Protein AF-A0A3D2XX74-F1 (afdb_monomer_lite)

pLDDT: mean 91.99, std 6.11, range [61.56, 98.0]

Structure (mmCIF, N/CA/C/O backbone):
data_AF-A0A3D2XX74-F1
#
_entry.id   AF-A0A3D2XX74-F1
#
loop_
_atom_site.group_PDB
_atom_site.id
_atom_site.type_symbol
_atom_site.label_atom_id
_atom_site.label_alt_id
_atom_site.label_comp_id
_atom_site.label_asym_id
_atom_site.label_entity_id
_atom_site.label_seq_id
_atom_site.pdbx_PDB_ins_code
_atom_site.Cartn_x
_atom_site.Cartn_y
_atom_site.Cartn_z
_atom_site.occupancy
_atom_site.B_iso_or_equiv
_atom_site.auth_seq_id
_atom_site.auth_comp_id
_atom_site.auth_asym_id
_atom_site.auth_atom_id
_atom_site.pdbx_PDB_model_num
ATOM 1 N N . THR A 1 1 ? -38.342 14.591 50.852 1.00 61.56 1 THR A N 1
ATOM 2 C CA . THR A 1 1 ? -37.642 15.364 51.899 1.00 61.56 1 THR A CA 1
ATOM 3 C C . THR A 1 1 ? -36.578 16.261 51.293 1.00 61.56 1 THR A C 1
ATOM 5 O O . THR A 1 1 ? -36.825 17.452 51.289 1.00 61.56 1 THR A O 1
ATOM 8 N N . LEU A 1 2 ? -35.536 15.748 50.622 1.00 63.16 2 LEU A N 1
ATOM 9 C CA . LEU A 1 2 ? -34.508 16.566 49.930 1.00 63.16 2 LEU A CA 1
ATOM 10 C C . LEU A 1 2 ? -35.068 17.691 49.025 1.00 63.16 2 LEU A C 1
ATOM 12 O O . LEU A 1 2 ? -34.633 18.831 49.110 1.00 63.16 2 LEU A O 1
ATOM 16 N N . VAL A 1 3 ? -36.089 17.403 48.206 1.00 66.81 3 VAL A N 1
ATOM 17 C CA . VAL A 1 3 ? -36.714 18.397 47.303 1.00 66.81 3 VAL A CA 1
ATOM 18 C C . VAL A 1 3 ? -37.393 19.552 48.056 1.00 66.81 3 VAL A C 1
ATOM 20 O O . VAL A 1 3 ? -37.454 20.658 47.532 1.00 66.81 3 VAL A O 1
ATOM 23 N N . MET A 1 4 ? -37.873 19.324 49.285 1.00 67.81 4 MET A N 1
ATOM 24 C CA . MET A 1 4 ? -38.502 20.375 50.097 1.00 67.81 4 MET A CA 1
ATOM 25 C C . MET A 1 4 ? -37.458 21.335 50.677 1.00 67.81 4 MET A C 1
ATOM 27 O O . MET A 1 4 ? -37.713 22.534 50.714 1.00 67.81 4 MET A O 1
ATOM 31 N N . ASN A 1 5 ? -36.266 20.841 51.032 1.00 67.62 5 ASN A N 1
ATOM 32 C CA . ASN A 1 5 ? -35.158 21.670 51.524 1.00 67.62 5 ASN A CA 1
ATOM 33 C C . ASN A 1 5 ? -34.612 22.608 50.424 1.00 67.62 5 ASN A C 1
ATOM 35 O O . ASN A 1 5 ? -34.069 23.667 50.722 1.00 67.62 5 ASN A O 1
ATOM 39 N N . CYS A 1 6 ? -34.825 22.277 49.142 1.00 69.75 6 CYS A N 1
ATOM 40 C CA . CYS A 1 6 ? -34.484 23.142 48.006 1.00 69.75 6 CYS A CA 1
ATOM 41 C C . CYS A 1 6 ? -35.439 24.339 47.811 1.00 69.75 6 CYS A C 1
ATOM 43 O O . CYS A 1 6 ? -35.139 25.221 47.007 1.00 69.75 6 CYS A O 1
ATOM 45 N N . LEU A 1 7 ? -36.592 24.379 48.495 1.00 78.94 7 LEU A N 1
ATOM 46 C CA . LEU A 1 7 ? -37.596 25.443 48.337 1.00 78.94 7 LEU A CA 1
ATOM 47 C C . LEU A 1 7 ? -37.292 26.695 49.181 1.00 78.94 7 LEU A C 1
ATOM 49 O O . LEU A 1 7 ? -37.911 27.737 48.971 1.00 78.94 7 LEU A O 1
ATOM 53 N N . THR A 1 8 ? -36.330 26.616 50.104 1.00 79.12 8 THR A N 1
ATOM 54 C CA . THR A 1 8 ? -35.929 27.698 51.022 1.00 79.12 8 THR A CA 1
ATOM 55 C C . THR A 1 8 ? -34.411 27.915 50.969 1.00 79.12 8 THR A C 1
ATOM 57 O O . THR A 1 8 ? -33.690 27.545 51.893 1.00 79.12 8 THR A O 1
ATOM 60 N N . PRO A 1 9 ? -33.889 28.534 49.894 1.00 72.38 9 PRO A N 1
ATOM 61 C CA . PRO A 1 9 ? -32.455 28.570 49.596 1.00 72.38 9 PRO A CA 1
ATOM 62 C C . PRO A 1 9 ? -31.621 29.470 50.518 1.00 72.38 9 PRO A C 1
ATOM 64 O O . PRO A 1 9 ? -30.412 29.525 50.341 1.00 72.38 9 PRO A O 1
ATOM 67 N N . PHE A 1 10 ? -32.222 30.185 51.472 1.00 81.06 10 PHE A N 1
ATOM 68 C CA . PHE A 1 10 ? -31.515 31.075 52.407 1.00 81.06 10 PHE A CA 1
ATOM 69 C C . PHE A 1 10 ? -31.390 30.496 53.822 1.00 81.06 10 PHE A C 1
ATOM 71 O O . PHE A 1 10 ? -30.798 31.136 54.687 1.00 81.06 10 PHE A O 1
ATOM 78 N N . ASP A 1 11 ? -31.960 29.314 54.063 1.00 84.44 11 ASP A N 1
ATOM 79 C CA . ASP A 1 11 ? -31.898 28.637 55.354 1.00 84.44 11 ASP A CA 1
ATOM 80 C C . ASP A 1 11 ? -30.645 27.754 55.427 1.00 84.44 11 ASP A C 1
ATOM 82 O O . ASP A 1 11 ? -30.547 26.714 54.771 1.00 84.44 11 ASP A O 1
ATOM 86 N N . THR A 1 12 ? -29.663 28.202 56.208 1.00 82.88 12 THR A N 1
ATOM 87 C CA . THR A 1 12 ? -28.351 27.560 56.332 1.00 82.88 12 THR A CA 1
ATOM 88 C C . THR A 1 12 ? -28.427 26.163 56.958 1.00 82.88 12 THR A C 1
ATOM 90 O O . THR A 1 12 ? -27.612 25.307 56.618 1.00 82.88 12 THR A O 1
ATOM 93 N N . GLU A 1 13 ? -29.394 25.895 57.844 1.00 84.19 13 GLU A N 1
ATOM 94 C CA . GLU A 1 13 ? -29.544 24.576 58.477 1.00 84.19 13 GLU A CA 1
ATOM 95 C C . GLU A 1 13 ? -30.117 23.560 57.485 1.00 84.19 13 GLU A C 1
ATOM 97 O O . GLU A 1 13 ? -29.578 22.462 57.337 1.00 84.19 13 GLU A O 1
ATOM 102 N N . LEU A 1 14 ? -31.142 23.954 56.721 1.00 84.25 14 LEU A N 1
ATOM 103 C CA . LEU A 1 14 ? -31.728 23.105 55.677 1.00 84.25 14 LEU A CA 1
ATOM 104 C C . LEU A 1 14 ? -30.755 22.839 54.519 1.00 84.25 14 LEU A C 1
ATOM 106 O O . LEU A 1 14 ? -30.782 21.751 53.934 1.00 84.25 14 LEU A O 1
ATOM 110 N N . GLN A 1 15 ? -29.880 23.799 54.194 1.00 81.69 15 GLN A N 1
ATOM 111 C CA . GLN A 1 15 ? -28.781 23.596 53.242 1.00 81.69 15 GLN A CA 1
ATOM 112 C C . GLN A 1 15 ? -27.786 22.548 53.742 1.00 81.69 15 GLN A C 1
ATOM 114 O O . GLN A 1 15 ? -27.407 21.652 52.986 1.00 81.69 15 GLN A O 1
ATOM 119 N N . GLN A 1 16 ? -27.368 22.653 55.004 1.00 85.81 16 GLN A N 1
ATOM 120 C CA . GLN A 1 16 ? -26.419 21.718 55.597 1.00 85.81 16 GLN A CA 1
ATOM 121 C C . GLN A 1 16 ? -27.007 20.300 55.646 1.00 85.81 16 GLN A C 1
ATOM 123 O O . GLN A 1 16 ? -26.351 19.349 55.222 1.00 85.81 16 GLN A O 1
ATOM 128 N N . GLU A 1 17 ? -28.275 20.168 56.038 1.00 86.31 17 GLU A N 1
ATOM 129 C CA . GLU A 1 17 ? -28.993 18.891 56.037 1.00 86.31 17 GLU A CA 1
ATOM 130 C C . GLU A 1 17 ? -29.102 18.290 54.620 1.00 86.31 17 GLU A C 1
ATOM 132 O O . GLU A 1 17 ? -28.872 17.095 54.421 1.00 86.31 17 GLU A O 1
ATOM 137 N N . LEU A 1 18 ? -29.405 19.113 53.607 1.00 87.12 18 LEU A N 1
ATOM 138 C CA . LEU A 1 18 ? -29.456 18.686 52.204 1.00 87.12 18 LEU A CA 1
ATOM 139 C C . LEU A 1 18 ? -28.093 18.165 51.720 1.00 87.12 18 LEU A C 1
ATOM 141 O O . LEU A 1 18 ? -28.038 17.140 51.033 1.00 87.12 18 LEU A O 1
ATOM 145 N N . ILE A 1 19 ? -27.001 18.859 52.060 1.00 88.56 19 ILE A N 1
ATOM 146 C CA . ILE A 1 19 ? -25.632 18.464 51.704 1.00 88.56 19 ILE A CA 1
ATOM 147 C C . ILE A 1 19 ? -25.279 17.132 52.368 1.00 88.56 19 ILE A C 1
ATOM 149 O O . ILE A 1 19 ? -24.811 16.226 51.680 1.00 88.56 19 ILE A O 1
ATOM 153 N N . GLU A 1 20 ? -25.540 16.984 53.666 1.00 90.75 20 GLU A N 1
ATOM 154 C CA . GLU A 1 20 ? -25.236 15.765 54.423 1.00 90.75 20 GLU A CA 1
ATOM 155 C C . GLU A 1 20 ? -26.015 14.557 53.891 1.00 90.75 20 GLU A C 1
ATOM 157 O O . GLU A 1 20 ? -25.423 13.518 53.588 1.00 90.75 20 GLU A O 1
ATOM 162 N N . GLN A 1 21 ? -27.323 14.709 53.661 1.00 89.25 21 GLN A N 1
ATOM 163 C CA . GLN A 1 21 ? -28.150 13.650 53.077 1.00 89.25 21 GLN A CA 1
ATOM 164 C C . GLN A 1 21 ? -27.712 13.301 51.645 1.00 89.25 21 GLN A C 1
ATOM 166 O O . GLN A 1 21 ? -27.689 12.127 51.271 1.00 89.25 21 GLN A O 1
ATOM 171 N N . SER A 1 22 ? -27.324 14.296 50.838 1.00 90.69 22 SER A N 1
ATOM 172 C CA . SER A 1 22 ? -26.826 14.070 49.474 1.00 90.69 22 SER A CA 1
ATOM 173 C C . SER A 1 22 ? -25.471 13.361 49.465 1.00 90.69 22 SER A C 1
ATOM 175 O O . SER A 1 22 ? -25.254 12.475 48.640 1.00 90.69 22 SER A O 1
ATOM 177 N N . GLN A 1 23 ? -24.567 13.710 50.385 1.00 93.81 23 GLN A N 1
ATOM 178 C CA . GLN A 1 23 ? -23.277 13.038 50.554 1.00 93.81 23 GLN A CA 1
ATOM 179 C C . GLN A 1 23 ? -23.461 11.590 51.004 1.00 93.81 23 GLN A C 1
ATOM 181 O O . GLN A 1 23 ? -22.836 10.695 50.434 1.00 93.81 23 GLN A O 1
ATOM 186 N N . GLN A 1 24 ? -24.350 11.347 51.970 1.00 94.75 24 GLN A N 1
ATOM 187 C CA . GLN A 1 24 ? -24.664 9.999 52.432 1.00 94.75 24 GLN A CA 1
ATOM 188 C C . GLN A 1 24 ? -25.243 9.149 51.294 1.00 94.75 24 GLN A C 1
ATOM 190 O O . GLN A 1 24 ? -24.743 8.058 51.021 1.00 94.75 24 GLN A O 1
ATOM 195 N N . LEU A 1 25 ? -26.231 9.675 50.564 1.00 93.00 25 LEU A N 1
ATOM 196 C CA . LEU A 1 25 ? -26.825 8.973 49.429 1.00 93.00 25 LEU A CA 1
ATOM 197 C C . LEU A 1 25 ? -25.803 8.730 48.307 1.00 93.00 25 LEU A C 1
ATOM 199 O O . LEU A 1 25 ? -25.781 7.650 47.721 1.00 93.00 25 LEU A O 1
ATOM 203 N N . ASN A 1 26 ? -24.931 9.701 48.017 1.00 94.50 26 ASN A N 1
ATOM 204 C CA . ASN A 1 26 ? -23.853 9.537 47.043 1.00 94.50 26 ASN A CA 1
ATOM 205 C C . ASN A 1 26 ? -22.889 8.417 47.454 1.00 94.50 26 ASN A C 1
ATOM 207 O O . ASN A 1 26 ? -22.568 7.568 46.625 1.00 94.50 26 ASN A O 1
ATOM 211 N N . ALA A 1 27 ? -22.473 8.380 48.723 1.00 95.25 27 ALA A N 1
ATOM 212 C CA . ALA A 1 27 ? -21.591 7.343 49.247 1.00 95.25 27 ALA A CA 1
ATOM 213 C C . ALA A 1 27 ? -22.237 5.951 49.159 1.00 95.25 27 ALA A C 1
ATOM 215 O O . ALA A 1 27 ? -21.598 5.003 48.701 1.00 95.25 27 ALA A O 1
ATOM 216 N N . GLU A 1 28 ? -23.517 5.835 49.518 1.00 95.31 28 GLU A N 1
ATOM 217 C CA . GLU A 1 28 ? -24.279 4.589 49.401 1.00 95.31 28 GLU A CA 1
ATOM 218 C C . GLU A 1 28 ? -24.419 4.126 47.944 1.00 95.31 28 GLU A C 1
ATOM 220 O O . GLU A 1 28 ? -24.208 2.950 47.640 1.00 95.31 28 GLU A O 1
ATOM 225 N N . LEU A 1 29 ? -24.756 5.035 47.024 1.00 93.94 29 LEU A N 1
ATOM 226 C CA . LEU A 1 29 ? -24.874 4.723 45.598 1.00 93.94 29 LEU A CA 1
ATOM 227 C C . LEU A 1 29 ? -23.525 4.344 44.989 1.00 93.94 29 LEU A C 1
ATOM 229 O O . LEU A 1 29 ? -23.456 3.383 44.227 1.00 93.94 29 LEU A O 1
ATOM 233 N N . LYS A 1 30 ? -22.448 5.043 45.354 1.00 94.19 30 LYS A N 1
ATOM 234 C CA . LYS A 1 30 ? -21.090 4.726 44.905 1.00 94.19 30 LYS A CA 1
ATOM 235 C C . LYS A 1 30 ? -20.654 3.347 45.392 1.00 94.19 30 LYS A C 1
ATOM 237 O O . LYS A 1 30 ? -20.167 2.562 44.589 1.00 94.19 30 LYS A O 1
ATOM 242 N N . ALA A 1 31 ? -20.923 3.008 46.654 1.00 93.69 31 ALA A N 1
ATOM 243 C CA . ALA A 1 31 ? -20.647 1.677 47.188 1.00 93.69 31 ALA A CA 1
ATOM 244 C C . ALA A 1 31 ? -21.450 0.580 46.465 1.00 93.69 31 ALA A C 1
ATOM 246 O O . ALA A 1 31 ? -20.907 -0.482 46.166 1.00 93.69 31 ALA A O 1
ATOM 247 N N . LYS A 1 32 ? -22.726 0.836 46.138 1.00 92.75 32 LYS A N 1
ATOM 248 C CA . LYS A 1 32 ? -23.556 -0.092 45.349 1.00 92.75 32 LYS A CA 1
ATOM 249 C C . LYS A 1 32 ? -23.037 -0.263 43.922 1.00 92.75 32 LYS A C 1
ATOM 251 O O . LYS A 1 32 ? -23.007 -1.388 43.433 1.00 92.75 32 LYS A O 1
ATOM 256 N N . LEU A 1 33 ? -22.617 0.826 43.275 1.00 90.56 33 LEU A N 1
ATOM 257 C CA . LEU A 1 33 ? -21.987 0.777 41.957 1.00 90.56 33 LEU A CA 1
ATOM 258 C C . LEU A 1 33 ? -20.697 -0.037 42.018 1.00 90.56 33 LEU A C 1
ATOM 260 O O . LEU A 1 33 ? -20.571 -0.993 41.266 1.00 90.56 33 LEU A O 1
ATOM 264 N N . ASP A 1 34 ? -19.798 0.266 42.958 1.00 88.19 34 ASP A N 1
ATOM 265 C CA . ASP A 1 34 ? -18.521 -0.435 43.117 1.00 88.19 34 ASP A CA 1
ATOM 266 C C . ASP A 1 34 ? -18.696 -1.931 43.429 1.00 88.19 34 ASP A C 1
ATOM 268 O O . ASP A 1 34 ? -17.922 -2.755 42.940 1.00 88.19 34 ASP A O 1
ATOM 272 N N . ALA A 1 35 ? -19.729 -2.302 44.193 1.00 88.12 35 ALA A N 1
ATOM 273 C CA . ALA A 1 35 ? -20.077 -3.698 44.459 1.00 88.12 35 ALA A CA 1
ATOM 274 C C . ALA A 1 35 ? -20.669 -4.422 43.235 1.00 88.12 35 ALA A C 1
ATOM 276 O O . ALA A 1 35 ? -20.520 -5.637 43.121 1.00 88.12 35 ALA A O 1
ATOM 277 N N . GLY A 1 36 ? -21.329 -3.694 42.328 1.00 87.75 36 GLY A N 1
ATOM 278 C CA . GLY A 1 36 ? -21.896 -4.220 41.083 1.00 87.75 36 GLY A CA 1
ATOM 279 C C . GLY A 1 36 ? -20.912 -4.284 39.910 1.00 87.75 36 GLY A C 1
ATOM 280 O O . GLY A 1 36 ? -21.295 -4.733 38.831 1.00 87.75 36 GLY A O 1
ATOM 281 N N . ARG A 1 37 ? -19.663 -3.833 40.090 1.00 87.94 37 ARG A N 1
ATOM 282 C CA . ARG A 1 37 ? -18.641 -3.843 39.035 1.00 87.94 37 ARG A CA 1
ATOM 283 C C . ARG A 1 37 ? -18.182 -5.262 38.729 1.00 87.94 37 ARG A C 1
ATOM 285 O O . ARG A 1 37 ? -17.639 -5.956 39.592 1.00 87.94 37 ARG A O 1
ATOM 292 N N . ASP A 1 38 ? -18.309 -5.654 37.467 1.00 87.81 38 ASP A N 1
ATOM 293 C CA . ASP A 1 38 ? -17.652 -6.849 36.952 1.00 87.81 38 ASP A CA 1
ATOM 294 C C . ASP A 1 38 ? -16.171 -6.542 36.697 1.00 87.81 38 ASP A C 1
ATOM 296 O O . ASP A 1 38 ? -15.764 -6.067 35.636 1.00 87.81 38 ASP A O 1
ATOM 300 N N . LYS A 1 39 ? -15.349 -6.811 37.713 1.00 82.69 39 LYS A N 1
ATOM 301 C CA . LYS A 1 39 ? -13.902 -6.570 37.668 1.00 82.69 39 LYS A CA 1
ATOM 302 C C . LYS A 1 39 ? -13.204 -7.367 36.567 1.00 82.69 39 LYS A C 1
ATOM 304 O O . LYS A 1 39 ? -12.180 -6.911 36.066 1.00 82.69 39 LYS A O 1
ATOM 309 N N . LEU A 1 40 ? -13.713 -8.545 36.199 1.00 83.44 40 LEU A N 1
ATOM 310 C CA . LEU A 1 40 ? -13.112 -9.348 35.134 1.00 83.44 40 LEU A CA 1
ATOM 311 C C . LEU A 1 40 ? -13.411 -8.733 33.771 1.00 83.44 40 LEU A C 1
ATOM 313 O O . LEU A 1 40 ? -12.506 -8.639 32.942 1.00 83.44 40 LEU A O 1
ATOM 317 N N . LEU A 1 41 ? -14.641 -8.259 33.562 1.00 84.50 41 LEU A N 1
ATOM 318 C CA . LEU A 1 41 ? -15.001 -7.525 32.355 1.00 84.50 41 LEU A CA 1
ATOM 319 C C . LEU A 1 41 ? -14.199 -6.227 32.239 1.00 84.50 41 LEU A C 1
ATOM 321 O O . LEU A 1 41 ? -13.682 -5.930 31.168 1.00 84.50 41 LEU A O 1
ATOM 325 N N . GLU A 1 42 ? -14.035 -5.490 33.336 1.00 85.38 42 GLU A N 1
ATOM 326 C CA . GLU A 1 42 ? -13.224 -4.274 33.355 1.00 85.38 42 GLU A CA 1
ATOM 327 C C . GLU A 1 42 ? -11.754 -4.552 33.063 1.00 85.38 42 GLU A C 1
ATOM 329 O O . GLU A 1 42 ? -11.161 -3.837 32.269 1.00 85.38 42 GLU A O 1
ATOM 334 N N . LEU A 1 43 ? -11.159 -5.601 33.637 1.00 82.31 43 LEU A N 1
ATOM 335 C CA . LEU A 1 43 ? -9.776 -5.974 33.327 1.00 82.31 43 LEU A CA 1
ATOM 336 C C . LEU A 1 43 ? -9.618 -6.415 31.868 1.00 82.31 43 LEU A C 1
ATOM 338 O O . LEU A 1 43 ? -8.617 -6.085 31.234 1.00 82.31 43 LEU A O 1
ATOM 342 N N . ASN A 1 44 ? -10.605 -7.130 31.322 1.00 79.06 44 ASN A N 1
ATOM 343 C CA . ASN A 1 44 ? -10.599 -7.533 29.920 1.00 79.06 44 ASN A CA 1
ATOM 344 C C . ASN A 1 44 ? -10.764 -6.322 28.980 1.00 79.06 44 ASN A C 1
ATOM 346 O O . ASN A 1 44 ? -10.084 -6.239 27.962 1.00 79.06 44 ASN A O 1
ATOM 350 N N . ALA A 1 45 ? -11.615 -5.360 29.345 1.00 81.94 45 ALA A N 1
ATOM 351 C CA . ALA A 1 45 ? -11.894 -4.160 28.558 1.00 81.94 45 ALA A CA 1
ATOM 352 C C . ALA A 1 45 ? -10.813 -3.076 28.689 1.00 81.94 45 ALA A C 1
ATOM 354 O O . ALA A 1 45 ? -10.557 -2.349 27.733 1.00 81.94 45 ALA A O 1
ATOM 355 N N . ALA A 1 46 ? -10.176 -2.952 29.855 1.00 78.06 46 ALA A N 1
ATOM 356 C CA . ALA A 1 46 ? -9.233 -1.875 30.137 1.00 78.06 46 ALA A CA 1
ATOM 357 C C . ALA A 1 46 ? -7.917 -2.022 29.364 1.00 78.06 46 ALA A C 1
ATOM 359 O O . ALA A 1 46 ? -7.200 -1.039 29.207 1.00 78.06 46 ALA A O 1
ATOM 360 N N . GLY A 1 47 ? -7.572 -3.232 28.905 1.00 70.50 47 GLY A N 1
ATOM 361 C CA . GLY A 1 47 ? -6.398 -3.470 28.056 1.00 70.50 47 GLY A CA 1
ATOM 362 C C . GLY A 1 47 ? -5.043 -3.137 28.702 1.00 70.50 47 GLY A C 1
ATOM 363 O O . GLY A 1 47 ? -4.022 -3.187 28.017 1.00 70.50 47 GLY A O 1
ATOM 364 N N . VAL A 1 48 ? -5.017 -2.813 30.000 1.00 71.44 48 VAL A N 1
ATOM 365 C CA . VAL A 1 48 ? -3.832 -2.354 30.743 1.00 71.44 48 VAL A CA 1
ATOM 366 C C . VAL A 1 48 ? -2.700 -3.376 30.618 1.00 71.44 48 VAL A C 1
ATOM 368 O O . VAL A 1 48 ? -2.901 -4.562 30.884 1.00 71.44 48 VAL A O 1
ATOM 371 N N . GLY A 1 49 ? -1.519 -2.929 30.179 1.00 73.75 49 GLY A N 1
ATOM 372 C CA . GLY A 1 49 ? -0.354 -3.782 29.933 1.00 73.75 49 GLY A CA 1
ATOM 373 C C . GLY A 1 49 ? -0.377 -4.566 28.613 1.00 73.75 49 GLY A C 1
ATOM 374 O O . GLY A 1 49 ? 0.647 -5.129 28.238 1.00 73.75 49 GLY A O 1
ATOM 375 N N . ARG A 1 50 ? -1.509 -4.620 27.891 1.00 78.50 50 ARG A N 1
ATOM 376 C CA . ARG A 1 50 ? -1.621 -5.268 26.564 1.00 78.50 50 ARG A CA 1
ATOM 377 C C . ARG A 1 50 ? -1.548 -4.275 25.409 1.00 78.50 50 ARG A C 1
ATOM 379 O O . ARG A 1 50 ? -1.106 -4.643 24.326 1.00 78.50 50 ARG A O 1
ATOM 386 N N . VAL A 1 51 ? -2.015 -3.045 25.626 1.00 85.88 51 VAL A N 1
ATOM 387 C CA . VAL A 1 51 ? -2.132 -2.027 24.568 1.00 85.88 51 VAL A CA 1
ATOM 388 C C . VAL A 1 51 ? -0.993 -1.015 24.565 1.00 85.88 51 VAL A C 1
ATOM 390 O O . VAL A 1 51 ? -0.854 -0.292 23.589 1.00 85.88 51 VAL A O 1
ATOM 393 N N . ASP A 1 52 ? -0.163 -0.972 25.608 1.00 88.56 52 ASP A N 1
ATOM 394 C CA . ASP A 1 52 ? 0.883 0.050 25.747 1.00 88.56 52 ASP A CA 1
ATOM 395 C C . ASP A 1 52 ? 1.886 -0.010 24.586 1.00 88.56 52 ASP A C 1
ATOM 397 O O . ASP A 1 52 ? 2.149 1.000 23.939 1.00 88.56 52 ASP A O 1
ATOM 401 N N . THR A 1 53 ? 2.341 -1.211 24.215 1.00 91.00 53 THR A N 1
ATOM 402 C CA . THR A 1 53 ? 3.210 -1.406 23.042 1.00 91.00 53 THR A CA 1
ATOM 403 C C . THR A 1 53 ? 2.529 -0.993 21.736 1.00 91.00 53 THR A C 1
ATOM 405 O O . THR A 1 53 ? 3.168 -0.412 20.863 1.00 91.00 53 THR A O 1
ATOM 408 N N . LEU A 1 54 ? 1.227 -1.261 21.590 1.00 90.38 54 LEU A N 1
ATOM 409 C CA . LEU A 1 54 ? 0.468 -0.838 20.411 1.00 90.38 54 LEU A CA 1
ATOM 410 C C . LEU A 1 54 ? 0.357 0.693 20.350 1.00 90.38 54 LEU A C 1
ATOM 412 O O . LEU A 1 54 ? 0.526 1.281 19.285 1.00 90.38 54 LEU A O 1
ATOM 416 N N . LEU A 1 55 ? 0.116 1.349 21.488 1.00 91.25 55 LEU A N 1
ATOM 417 C CA . LEU A 1 55 ? 0.078 2.807 21.586 1.00 91.25 55 LEU A CA 1
ATOM 418 C C . LEU A 1 55 ? 1.429 3.422 21.216 1.00 91.25 55 LEU A C 1
ATOM 420 O O . LEU A 1 55 ? 1.469 4.371 20.437 1.00 91.25 55 LEU A O 1
ATOM 424 N N . GLU A 1 56 ? 2.531 2.862 21.716 1.00 91.75 56 GLU A N 1
ATOM 425 C CA . GLU A 1 56 ? 3.884 3.300 21.360 1.00 91.75 56 GLU A CA 1
ATOM 426 C C . GLU A 1 56 ? 4.145 3.181 19.853 1.00 91.75 56 GLU A C 1
ATOM 428 O O . GLU A 1 56 ? 4.676 4.114 19.248 1.00 91.75 56 GLU A O 1
ATOM 433 N N . GLN A 1 57 ? 3.719 2.082 19.222 1.00 92.31 57 GLN A N 1
ATOM 434 C CA . GLN A 1 57 ? 3.838 1.892 17.773 1.00 92.31 57 GLN A CA 1
ATOM 435 C C . GLN A 1 57 ? 3.024 2.925 16.982 1.00 92.31 57 GLN A C 1
ATOM 437 O O . GLN A 1 57 ? 3.542 3.500 16.024 1.00 92.31 57 GLN A O 1
ATOM 442 N N . ILE A 1 58 ? 1.787 3.211 17.399 1.00 91.31 58 ILE A N 1
ATOM 443 C CA . ILE A 1 58 ? 0.937 4.233 16.764 1.00 91.31 58 ILE A CA 1
ATOM 444 C C . ILE A 1 58 ? 1.578 5.621 16.893 1.00 91.31 58 ILE A C 1
ATOM 446 O O . ILE A 1 58 ? 1.672 6.358 15.912 1.00 91.31 58 ILE A O 1
ATOM 450 N N . VAL A 1 59 ? 2.073 5.976 18.082 1.00 90.81 59 VAL A N 1
ATOM 451 C CA . VAL A 1 59 ? 2.740 7.267 18.320 1.00 90.81 59 VAL A CA 1
ATOM 452 C C . VAL A 1 59 ? 4.028 7.386 17.500 1.00 90.81 59 VAL A C 1
ATOM 454 O O . VAL A 1 59 ? 4.313 8.455 16.953 1.00 90.81 59 VAL A O 1
ATOM 457 N N . ALA A 1 60 ? 4.797 6.302 17.371 1.00 90.94 60 ALA A N 1
ATOM 458 C CA . ALA A 1 60 ? 5.988 6.276 16.531 1.00 90.94 60 ALA A CA 1
ATOM 459 C C . ALA A 1 60 ? 5.636 6.535 15.056 1.00 90.94 60 ALA A C 1
ATOM 461 O O . ALA A 1 60 ? 6.275 7.381 14.426 1.00 90.94 60 ALA A O 1
ATOM 462 N N . GLN A 1 61 ? 4.587 5.892 14.531 1.00 88.56 61 GLN A N 1
ATOM 463 C CA . GLN A 1 61 ? 4.104 6.115 13.163 1.00 88.56 61 GLN A CA 1
ATOM 464 C C . GLN A 1 61 ? 3.616 7.553 12.933 1.00 88.56 61 GLN A C 1
ATOM 466 O O . GLN A 1 61 ? 4.000 8.167 11.940 1.00 88.56 61 GLN A O 1
ATOM 471 N N . ASP A 1 62 ? 2.866 8.136 13.874 1.00 87.62 62 ASP A N 1
ATOM 472 C CA . ASP A 1 62 ? 2.416 9.538 13.806 1.00 87.62 62 ASP A CA 1
ATOM 473 C C . ASP A 1 62 ? 3.586 10.544 13.772 1.00 87.62 62 ASP A C 1
ATOM 475 O O . ASP A 1 62 ? 3.445 11.680 13.313 1.00 87.62 62 ASP A O 1
ATOM 479 N N . SER A 1 63 ? 4.750 10.158 14.302 1.00 85.75 63 SER A N 1
ATOM 480 C CA . SER A 1 63 ? 5.951 10.999 14.335 1.00 85.75 63 SER A CA 1
ATOM 481 C C . SER A 1 63 ? 6.866 10.821 13.117 1.00 85.75 63 SER A C 1
ATOM 483 O O . SER A 1 63 ? 7.835 11.573 12.964 1.00 85.75 63 SER A O 1
ATOM 485 N N . ALA A 1 64 ? 6.569 9.855 12.242 1.00 90.12 64 ALA A N 1
ATOM 486 C CA . ALA A 1 64 ? 7.409 9.512 11.107 1.00 90.12 64 ALA A CA 1
ATOM 487 C C . ALA A 1 64 ? 7.379 10.599 10.019 1.00 90.12 64 ALA A C 1
ATOM 489 O O . ALA A 1 64 ? 6.334 11.103 9.615 1.00 90.12 64 ALA A O 1
ATOM 490 N N . SER A 1 65 ? 8.555 10.928 9.477 1.00 90.88 65 SER A N 1
ATOM 491 C CA . SER A 1 65 ? 8.683 11.917 8.390 1.00 90.88 65 SER A CA 1
ATOM 492 C C . SER A 1 65 ? 8.359 11.362 6.996 1.00 90.88 65 SER A C 1
ATOM 494 O O . SER A 1 65 ? 8.482 12.084 6.007 1.00 90.88 65 SER A O 1
ATOM 496 N N . GLU A 1 66 ? 7.983 10.087 6.899 1.00 94.19 66 GLU A N 1
ATOM 497 C CA . GLU A 1 66 ? 7.789 9.386 5.627 1.00 94.19 66 GLU A CA 1
ATOM 498 C C . GLU A 1 66 ? 6.580 9.910 4.861 1.00 94.19 66 GLU A C 1
ATOM 500 O O . GLU A 1 66 ? 6.727 10.311 3.706 1.00 94.19 66 GLU A O 1
ATOM 505 N N . LEU A 1 67 ? 5.418 9.989 5.516 1.00 94.56 67 LEU A N 1
ATOM 506 C CA . LEU A 1 67 ? 4.190 10.463 4.884 1.00 94.56 67 LEU A CA 1
ATOM 507 C C . LEU A 1 67 ? 4.320 11.906 4.367 1.00 94.56 67 LEU A C 1
ATOM 509 O O . LEU A 1 67 ? 4.043 12.103 3.190 1.00 94.56 67 LEU A O 1
ATOM 513 N N . PRO A 1 68 ? 4.799 12.906 5.139 1.00 94.12 68 PRO A N 1
ATOM 514 C CA . PRO A 1 68 ? 4.969 14.264 4.613 1.00 94.12 68 PRO A CA 1
ATOM 515 C C . PRO A 1 68 ? 5.879 14.338 3.378 1.00 94.12 68 PRO A C 1
ATOM 517 O O . PRO A 1 68 ? 5.581 15.060 2.429 1.00 94.12 68 PRO A O 1
ATOM 520 N N . LYS A 1 69 ? 6.983 13.574 3.362 1.00 94.62 69 LYS A N 1
ATOM 521 C CA . LYS A 1 69 ? 7.914 13.530 2.219 1.00 94.62 69 LYS A CA 1
ATOM 522 C C . LYS A 1 69 ? 7.301 12.834 1.009 1.00 94.62 69 LYS A C 1
ATOM 524 O O . LYS A 1 69 ? 7.541 13.239 -0.127 1.00 94.62 69 LYS A O 1
ATOM 529 N N . PHE A 1 70 ? 6.558 11.756 1.237 1.00 96.00 70 PHE A N 1
ATOM 530 C CA . PHE A 1 70 ? 5.853 11.037 0.187 1.00 96.00 70 PHE A CA 1
ATOM 531 C C . PHE A 1 70 ? 4.728 11.890 -0.402 1.00 96.00 70 PHE A C 1
ATOM 533 O O . PHE A 1 70 ? 4.727 12.120 -1.606 1.00 96.00 70 PHE A O 1
ATOM 540 N N . ALA A 1 71 ? 3.845 12.419 0.445 1.00 95.94 71 ALA A N 1
ATOM 541 C CA . ALA A 1 71 ? 2.719 13.258 0.060 1.00 95.94 71 ALA A CA 1
ATOM 542 C C . ALA A 1 71 ? 3.176 14.507 -0.700 1.00 95.94 71 ALA A C 1
ATOM 544 O O . ALA A 1 71 ? 2.609 14.808 -1.741 1.00 95.94 71 ALA A O 1
ATOM 545 N N . GLY A 1 72 ? 4.257 15.167 -0.268 1.00 94.81 72 GLY A N 1
ATOM 546 C CA . GLY A 1 72 ? 4.816 16.304 -1.003 1.00 94.81 72 GLY A CA 1
ATOM 547 C C . GLY A 1 72 ? 5.225 15.949 -2.439 1.00 94.81 72 GLY A C 1
ATOM 548 O O . GLY A 1 72 ? 4.862 16.660 -3.370 1.00 94.81 72 GLY A O 1
ATOM 549 N N . ARG A 1 73 ? 5.917 14.816 -2.642 1.00 94.44 73 ARG A N 1
ATOM 550 C CA . ARG A 1 73 ? 6.277 14.331 -3.992 1.00 94.44 73 ARG A CA 1
ATOM 551 C C . ARG A 1 73 ? 5.058 13.895 -4.800 1.00 94.44 73 ARG A C 1
ATOM 553 O O . ARG A 1 73 ? 5.018 14.115 -6.004 1.00 94.44 73 ARG A O 1
ATOM 560 N N . LEU A 1 74 ? 4.093 13.256 -4.144 1.00 94.56 74 LEU A N 1
ATOM 561 C CA . LEU A 1 74 ? 2.858 12.798 -4.765 1.00 94.56 74 LEU A CA 1
ATOM 562 C C . LEU A 1 74 ? 2.035 13.982 -5.281 1.00 94.56 74 LEU A C 1
ATOM 564 O O . LEU A 1 74 ? 1.636 13.981 -6.438 1.00 94.56 74 LEU A O 1
ATOM 568 N N . PHE A 1 75 ? 1.828 14.996 -4.439 1.00 95.31 75 PHE A N 1
ATOM 569 C CA . PHE A 1 75 ? 1.103 16.215 -4.781 1.00 95.31 75 PHE A CA 1
ATOM 570 C C . PHE A 1 75 ? 1.798 16.993 -5.894 1.00 95.31 75 PHE A C 1
ATOM 572 O O . PHE A 1 75 ? 1.136 17.345 -6.866 1.00 95.31 75 PHE A O 1
ATOM 579 N N . ASP A 1 76 ? 3.118 17.169 -5.820 1.00 92.81 76 ASP A N 1
ATOM 580 C CA . ASP A 1 76 ? 3.893 17.803 -6.891 1.00 92.81 76 ASP A CA 1
ATOM 581 C C . ASP A 1 76 ? 3.724 17.063 -8.232 1.00 92.81 76 ASP A C 1
ATOM 583 O O . ASP A 1 76 ? 3.419 17.678 -9.254 1.00 92.81 76 ASP A O 1
ATOM 587 N N . ALA A 1 77 ? 3.796 15.726 -8.220 1.00 89.88 77 ALA A N 1
ATOM 588 C CA . ALA A 1 77 ? 3.648 14.901 -9.421 1.00 89.88 77 ALA A CA 1
ATOM 589 C C . ALA A 1 77 ? 2.270 15.021 -10.096 1.00 89.88 77 ALA A C 1
ATOM 591 O O . ALA A 1 77 ? 2.181 14.880 -11.316 1.00 89.88 77 ALA A O 1
ATOM 592 N N . ILE A 1 78 ? 1.209 15.293 -9.330 1.00 91.81 78 ILE A N 1
ATOM 593 C CA . ILE A 1 78 ? -0.150 15.503 -9.858 1.00 91.81 78 ILE A CA 1
ATOM 594 C C . ILE A 1 78 ? -0.522 16.985 -9.988 1.00 91.81 78 ILE A C 1
ATOM 596 O O . ILE A 1 78 ? -1.672 17.290 -10.294 1.00 91.81 78 ILE A O 1
ATOM 600 N N . GLY A 1 79 ? 0.427 17.905 -9.779 1.00 92.94 79 GLY A N 1
ATOM 601 C CA . GLY A 1 79 ? 0.231 19.347 -9.929 1.00 92.94 79 GLY A CA 1
ATOM 602 C C . GLY A 1 79 ? -0.599 19.996 -8.816 1.00 92.94 79 GLY A C 1
ATOM 603 O O . GLY A 1 79 ? -1.363 20.925 -9.080 1.00 92.94 79 GLY A O 1
ATOM 604 N N . ILE A 1 80 ? -0.468 19.530 -7.577 1.00 95.44 80 ILE A N 1
ATOM 605 C CA . ILE A 1 80 ? -1.005 20.180 -6.377 1.00 95.44 80 ILE A CA 1
ATOM 606 C C . ILE A 1 80 ? 0.140 20.879 -5.652 1.00 95.44 80 ILE A C 1
ATOM 608 O O . ILE A 1 80 ? 1.143 20.267 -5.293 1.00 95.44 80 ILE A O 1
ATOM 612 N N . VAL A 1 81 ? -0.038 22.170 -5.394 1.00 95.00 81 VAL A N 1
ATOM 613 C CA . VAL A 1 81 ? 0.934 22.976 -4.660 1.00 95.00 81 VAL A CA 1
ATOM 614 C C . VAL A 1 81 ? 0.678 22.822 -3.1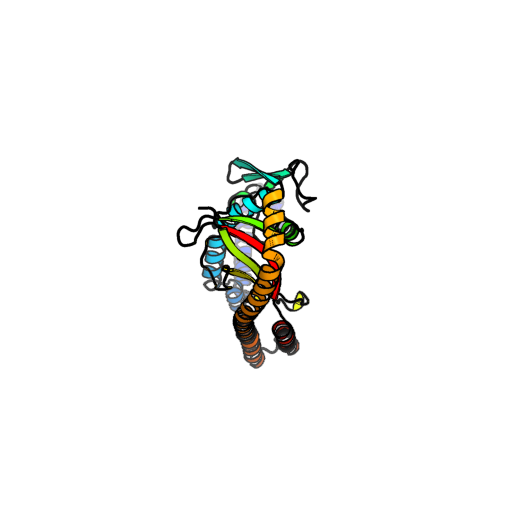66 1.00 95.00 81 VAL A C 1
ATOM 616 O O . VAL A 1 81 ? -0.455 22.963 -2.704 1.00 95.00 81 VAL A O 1
ATOM 619 N N . GLN A 1 82 ? 1.746 22.561 -2.414 1.00 95.31 82 GLN A N 1
ATOM 620 C CA . GLN A 1 82 ? 1.741 22.515 -0.956 1.00 95.31 82 GLN A CA 1
ATOM 621 C C . GLN A 1 82 ? 2.567 23.685 -0.400 1.00 95.31 82 GLN A C 1
ATOM 623 O O . GLN A 1 82 ? 3.792 23.689 -0.490 1.00 95.31 82 GLN A O 1
ATOM 628 N N . GLU A 1 83 ? 1.898 24.671 0.198 1.00 94.88 83 GLU A N 1
ATOM 629 C CA . GLU A 1 83 ? 2.525 25.853 0.807 1.00 94.88 83 GLU A CA 1
ATOM 630 C C . GLU A 1 83 ? 2.567 25.717 2.331 1.00 94.88 83 GLU A C 1
ATOM 632 O O . GLU A 1 83 ? 1.579 25.331 2.952 1.00 94.88 83 GLU A O 1
ATOM 637 N N . GLU A 1 84 ? 3.685 26.060 2.969 1.00 94.81 84 GLU A N 1
ATOM 638 C CA . GLU A 1 84 ? 3.756 26.092 4.432 1.00 94.81 84 GLU A CA 1
ATOM 639 C C . GLU A 1 84 ? 2.991 27.305 4.988 1.00 94.81 84 GLU A C 1
ATOM 641 O O . GLU A 1 84 ? 3.211 28.443 4.577 1.00 94.81 84 GLU A O 1
ATOM 646 N N . LYS A 1 85 ? 2.091 27.063 5.948 1.00 91.06 85 LYS A N 1
ATOM 647 C CA . LYS A 1 85 ? 1.280 28.095 6.623 1.00 91.06 85 LYS A CA 1
ATOM 648 C C . LYS A 1 85 ? 1.790 28.414 8.038 1.00 91.06 85 LYS A C 1
ATOM 650 O O . LYS A 1 85 ? 1.351 29.391 8.644 1.00 91.06 85 LYS A O 1
ATOM 655 N N . GLY A 1 86 ? 2.704 27.593 8.565 1.00 91.19 86 GLY A N 1
ATOM 656 C CA . GLY A 1 86 ? 3.178 27.609 9.954 1.00 91.19 86 GLY A CA 1
ATOM 657 C C . GLY A 1 86 ? 2.365 26.689 10.878 1.00 91.19 86 GLY A C 1
ATOM 658 O O . GLY A 1 86 ? 1.358 26.122 10.469 1.00 91.19 86 GLY A O 1
ATOM 659 N N . GLN A 1 87 ? 2.807 26.525 12.133 1.00 89.12 87 GLN A N 1
ATOM 660 C CA . GLN A 1 87 ? 2.186 25.627 13.134 1.00 89.12 87 GLN A CA 1
ATOM 661 C C . GLN A 1 87 ? 2.005 24.174 12.649 1.00 89.12 87 GLN A C 1
ATOM 663 O O . GLN A 1 87 ? 0.975 23.548 12.902 1.00 89.12 87 GLN A O 1
ATOM 668 N N . ASP A 1 88 ? 2.989 23.641 11.922 1.00 92.50 88 ASP A N 1
ATOM 669 C CA . ASP A 1 88 ? 2.918 22.317 11.288 1.00 92.50 88 ASP A CA 1
ATOM 670 C C . ASP A 1 88 ? 1.707 22.151 10.335 1.00 92.50 88 ASP A C 1
ATOM 672 O O . ASP A 1 88 ? 1.211 21.038 10.128 1.00 92.50 88 ASP A O 1
ATOM 676 N N . CYS A 1 89 ? 1.208 23.255 9.766 1.00 96.19 89 CYS A N 1
ATOM 677 C CA . CYS A 1 89 ? 0.125 23.272 8.786 1.00 96.19 89 CYS A CA 1
ATOM 678 C C . CYS A 1 89 ? 0.624 23.652 7.390 1.00 96.19 89 CYS A C 1
ATOM 680 O O . CYS A 1 89 ? 1.509 24.495 7.219 1.00 96.19 89 CYS A O 1
ATOM 682 N N . PHE A 1 90 ? -0.044 23.089 6.390 1.00 96.75 90 PHE A N 1
ATOM 683 C CA . PHE A 1 90 ? 0.177 23.359 4.978 1.00 96.75 90 PHE A CA 1
ATOM 684 C C . PHE A 1 90 ? -1.133 23.745 4.299 1.00 96.75 90 PHE A C 1
ATOM 686 O O . PHE A 1 90 ? -2.207 23.352 4.749 1.00 96.75 90 PHE A O 1
ATOM 693 N N . ILE A 1 91 ? -1.050 24.506 3.216 1.00 96.88 91 ILE A N 1
ATOM 694 C CA . ILE A 1 91 ? -2.169 24.792 2.326 1.00 96.88 91 ILE A CA 1
ATOM 695 C C . ILE A 1 91 ? -1.966 23.967 1.061 1.00 96.88 91 ILE A C 1
ATOM 697 O O . ILE A 1 91 ? -0.943 24.115 0.397 1.00 96.88 91 ILE A O 1
ATOM 701 N N . LEU A 1 92 ? -2.933 23.110 0.740 1.00 97.19 92 LEU A N 1
ATOM 702 C CA . LEU A 1 92 ? -2.987 22.406 -0.539 1.00 97.19 92 LEU A CA 1
ATOM 703 C C . LEU A 1 92 ? -3.855 23.200 -1.505 1.00 97.19 92 LEU A C 1
ATOM 705 O O . LEU A 1 92 ? -4.985 23.537 -1.151 1.00 97.19 92 LEU A O 1
ATOM 709 N N . ARG A 1 93 ? -3.348 23.479 -2.708 1.00 95.62 93 ARG A N 1
ATOM 710 C CA . ARG A 1 93 ? -4.089 24.158 -3.780 1.00 95.62 93 ARG A CA 1
ATOM 711 C C . ARG A 1 93 ? -3.891 23.465 -5.125 1.00 95.62 93 ARG A C 1
ATOM 713 O O . ARG A 1 93 ? -2.771 23.042 -5.421 1.00 95.62 93 ARG A O 1
ATOM 720 N N . PRO A 1 94 ? -4.937 23.383 -5.962 1.00 94.88 94 PRO A N 1
ATOM 721 C CA . PRO A 1 94 ? -4.764 22.970 -7.347 1.00 94.88 94 PRO A CA 1
ATOM 722 C C . PRO A 1 94 ? -3.886 23.985 -8.095 1.00 94.88 94 PRO A C 1
ATOM 724 O O . PRO A 1 94 ? -3.951 25.187 -7.833 1.00 94.88 94 PRO A O 1
ATOM 727 N N . SER A 1 95 ? -3.071 23.508 -9.035 1.00 93.56 95 SER A N 1
ATOM 728 C CA . SER A 1 95 ? -2.314 24.365 -9.956 1.00 93.56 95 SER A CA 1
ATOM 729 C C . SER A 1 95 ? -2.805 24.221 -11.395 1.00 93.56 95 SER A C 1
ATOM 731 O O . SER A 1 95 ? -3.591 23.331 -11.717 1.00 93.56 95 SER A O 1
ATOM 733 N N . GLU A 1 96 ? -2.298 25.068 -12.292 1.00 90.31 96 GLU A N 1
ATOM 734 C CA . GLU A 1 96 ? -2.583 24.978 -13.730 1.00 90.31 96 GLU A CA 1
ATOM 735 C C . GLU A 1 96 ? -2.094 23.663 -14.361 1.00 90.31 96 GLU A C 1
ATOM 737 O O . GLU A 1 96 ? -2.618 23.245 -15.390 1.00 90.31 96 GLU A O 1
ATOM 742 N N . SER A 1 97 ? -1.106 22.998 -13.751 1.00 88.75 97 SER A N 1
ATOM 743 C CA . SER A 1 97 ? -0.564 21.718 -14.218 1.00 88.75 97 SER A CA 1
ATOM 744 C C . SER A 1 97 ? -1.232 20.500 -13.575 1.00 88.75 97 SER A C 1
ATOM 746 O O . SER A 1 97 ? -0.707 19.395 -13.702 1.00 88.75 97 SER A O 1
ATOM 748 N N . MET A 1 98 ? -2.348 20.680 -12.858 1.00 90.56 98 MET A N 1
ATOM 749 C CA . MET A 1 98 ? -3.014 19.585 -12.157 1.00 90.56 98 MET A CA 1
ATOM 750 C C . MET A 1 98 ? -3.566 18.536 -13.131 1.00 90.56 98 MET A C 1
ATOM 752 O O . MET A 1 98 ? -4.307 18.854 -14.065 1.00 90.56 98 MET A O 1
ATOM 756 N N . ILE A 1 99 ? -3.223 17.267 -12.904 1.00 83.88 99 ILE A N 1
ATOM 757 C CA . ILE A 1 99 ? -3.597 16.157 -13.787 1.00 83.88 99 ILE A CA 1
ATOM 758 C C . ILE A 1 99 ? -4.942 15.583 -13.321 1.00 83.88 99 ILE A C 1
ATOM 760 O O . ILE A 1 99 ? -5.015 14.574 -12.632 1.00 83.88 99 ILE A O 1
ATOM 764 N N . GLY A 1 100 ? -6.034 16.258 -13.680 1.00 85.12 100 GLY A N 1
ATOM 765 C CA . GLY A 1 100 ? -7.396 15.825 -13.348 1.00 85.12 100 GLY A CA 1
ATOM 766 C C . GLY A 1 100 ? -7.904 16.317 -11.990 1.00 85.12 100 GLY A C 1
ATOM 767 O O . GLY A 1 100 ? -7.272 17.117 -11.312 1.00 85.12 100 GLY A O 1
ATOM 768 N N . HIS A 1 101 ? -9.107 15.882 -11.613 1.00 88.75 101 HIS A N 1
ATOM 769 C CA . HIS A 1 101 ? -9.768 16.319 -10.382 1.00 88.75 101 HIS A CA 1
ATOM 770 C C . HIS A 1 101 ? -9.484 15.341 -9.239 1.00 88.75 101 HIS A C 1
ATOM 772 O O . HIS A 1 101 ? -9.842 14.168 -9.339 1.00 88.75 101 HIS A O 1
ATOM 778 N N . LEU A 1 102 ? -8.912 15.828 -8.132 1.00 92.56 102 LEU A N 1
ATOM 779 C CA . LEU A 1 102 ? -8.667 15.026 -6.932 1.00 92.56 102 LEU A CA 1
ATOM 780 C C . LEU A 1 102 ? -9.880 15.094 -5.984 1.00 92.56 102 LEU A C 1
ATOM 782 O O . LEU A 1 102 ? -10.144 16.158 -5.418 1.00 92.56 102 LEU A O 1
ATOM 786 N N . PRO A 1 103 ? -10.627 13.995 -5.766 1.00 93.25 103 PRO A N 1
ATOM 787 C CA . PRO A 1 103 ? -11.784 14.019 -4.882 1.00 93.25 103 PRO A CA 1
ATOM 788 C C . PRO A 1 103 ? -11.394 14.364 -3.445 1.00 93.25 103 PRO A C 1
ATOM 790 O O . PRO A 1 103 ? -10.521 13.733 -2.845 1.00 93.25 103 PRO A O 1
ATOM 793 N N . GLY A 1 104 ? -12.093 15.353 -2.893 1.00 91.62 104 GLY A N 1
ATOM 794 C CA . GLY A 1 104 ? -11.847 15.876 -1.557 1.00 91.62 104 GLY A CA 1
ATOM 795 C C . GLY A 1 104 ? -10.938 17.099 -1.526 1.00 91.62 104 GLY A C 1
ATOM 796 O O . GLY A 1 104 ? -10.911 17.734 -0.486 1.00 91.62 104 GLY A O 1
ATOM 797 N N . LEU A 1 105 ? -10.249 17.471 -2.615 1.00 95.06 105 LEU A N 1
ATOM 798 C CA . LEU A 1 105 ? -9.490 18.725 -2.680 1.00 95.06 105 LEU A CA 1
ATOM 799 C C . LEU A 1 105 ? -10.436 19.920 -2.894 1.00 95.06 105 LEU A C 1
ATOM 801 O O . LEU A 1 105 ? -11.226 19.921 -3.836 1.00 95.06 105 LEU A O 1
ATOM 805 N N . ASP A 1 106 ? -10.336 20.943 -2.044 1.00 93.62 106 ASP A N 1
ATOM 806 C CA . ASP A 1 106 ? -11.087 22.193 -2.205 1.00 93.62 106 ASP A CA 1
ATOM 807 C C . ASP A 1 106 ? -10.453 23.049 -3.325 1.00 93.62 106 ASP A C 1
ATOM 809 O O . ASP A 1 106 ? -9.241 23.292 -3.268 1.00 93.62 106 ASP A O 1
ATOM 813 N N . PRO A 1 107 ? -11.221 23.520 -4.330 1.00 89.25 107 PRO A N 1
ATOM 814 C CA . PRO A 1 107 ? -10.717 24.412 -5.375 1.00 89.25 107 PRO A CA 1
ATOM 815 C C . PRO A 1 107 ? -10.079 25.709 -4.855 1.00 89.25 107 PRO A C 1
ATOM 817 O O . PRO A 1 107 ? -9.115 26.185 -5.450 1.00 89.25 107 PRO A O 1
ATOM 820 N N . GLU A 1 108 ? -10.567 26.258 -3.737 1.00 91.31 108 GLU A N 1
ATOM 821 C CA . GLU A 1 108 ? -10.008 27.467 -3.103 1.00 91.31 108 GLU A CA 1
ATOM 822 C C . GLU A 1 108 ? -8.782 27.153 -2.217 1.00 91.31 108 GLU A C 1
ATOM 824 O O . GLU A 1 108 ? -8.069 28.037 -1.723 1.00 91.31 108 GLU A O 1
ATOM 829 N N . GLY A 1 109 ? -8.502 25.862 -2.050 1.00 92.75 109 GLY A N 1
ATOM 830 C CA . GLY A 1 109 ? -7.450 25.309 -1.225 1.00 92.75 109 GLY A CA 1
ATOM 831 C C . GLY A 1 109 ? -7.910 24.945 0.182 1.00 92.75 109 GLY A C 1
ATOM 832 O O . GLY A 1 109 ? -8.823 25.534 0.753 1.00 92.75 109 GLY A O 1
ATOM 833 N N . MET A 1 110 ? -7.227 23.971 0.777 1.00 95.94 110 MET A N 1
ATOM 834 C CA . MET A 1 110 ? -7.533 23.465 2.116 1.00 95.94 110 MET A CA 1
ATOM 835 C C . MET A 1 110 ? -6.312 23.503 3.025 1.00 95.94 110 MET A C 1
ATOM 837 O O . MET A 1 110 ? -5.178 23.356 2.570 1.00 95.94 110 MET A O 1
ATOM 841 N N . THR A 1 111 ? -6.540 23.685 4.328 1.00 97.06 111 THR A N 1
ATOM 842 C CA . THR A 1 111 ? -5.464 23.599 5.324 1.00 97.06 111 THR A CA 1
ATOM 843 C C . THR A 1 111 ? -5.358 22.171 5.848 1.00 97.06 111 THR A C 1
ATOM 845 O O . THR A 1 111 ? -6.341 21.601 6.317 1.00 97.06 111 THR A O 1
ATOM 848 N N . VAL A 1 112 ? -4.156 21.608 5.799 1.00 97.12 112 VAL A N 1
ATOM 849 C CA . VAL A 1 112 ? -3.859 20.237 6.218 1.00 97.12 112 VAL A CA 1
ATOM 850 C C . VAL A 1 112 ? -2.715 20.207 7.228 1.00 97.12 112 VAL A C 1
ATOM 852 O O . VAL A 1 112 ? -1.883 21.113 7.271 1.00 97.12 112 VAL A O 1
ATOM 855 N N 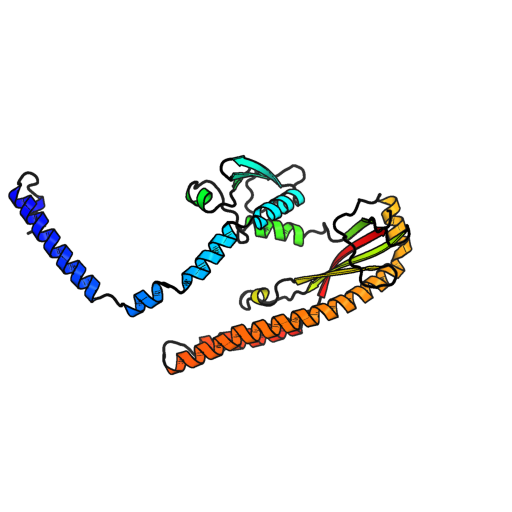. THR A 1 113 ? -2.641 19.152 8.031 1.00 96.44 113 THR A N 1
ATOM 856 C CA . THR A 1 113 ? -1.515 18.869 8.925 1.00 96.44 113 THR A CA 1
ATOM 857 C C . THR A 1 113 ? -1.225 17.376 8.953 1.00 96.44 113 THR A C 1
ATOM 859 O O . THR A 1 113 ? -2.126 16.553 8.825 1.00 96.44 113 THR A O 1
ATOM 862 N N . TYR A 1 114 ? 0.037 17.028 9.180 1.00 95.19 114 TYR A N 1
ATOM 863 C CA . TYR A 1 114 ? 0.470 15.651 9.439 1.00 95.19 114 TYR A CA 1
ATOM 864 C C . TYR A 1 114 ? 0.631 15.380 10.943 1.00 95.19 114 TYR A C 1
ATOM 866 O O . TYR A 1 114 ? 1.112 14.326 11.345 1.00 95.19 114 TYR A O 1
ATOM 874 N N . ARG A 1 115 ? 0.273 16.343 11.805 1.00 93.88 115 ARG A N 1
ATOM 875 C CA . ARG A 1 115 ? 0.439 16.252 13.259 1.00 93.88 115 ARG A CA 1
ATOM 876 C C . ARG A 1 115 ? -0.906 16.083 13.945 1.00 93.88 115 ARG A C 1
ATOM 878 O O . ARG A 1 115 ? -1.710 17.015 13.980 1.00 93.88 115 ARG A O 1
ATOM 885 N N . ARG A 1 116 ? -1.094 14.947 14.624 1.00 93.44 116 ARG A N 1
ATOM 886 C CA . ARG A 1 116 ? -2.310 14.687 15.413 1.00 93.44 116 ARG A CA 1
ATOM 887 C C . ARG A 1 116 ? -2.598 15.802 16.419 1.00 93.44 116 ARG A C 1
ATOM 889 O O . ARG A 1 116 ? -3.727 16.266 16.503 1.00 93.44 116 ARG A O 1
ATOM 896 N N . ARG A 1 117 ? -1.578 16.283 17.143 1.00 92.81 117 ARG A N 1
ATOM 897 C CA . ARG A 1 117 ? -1.740 17.350 18.149 1.00 92.81 117 ARG A CA 1
ATOM 898 C C . ARG A 1 117 ? -2.333 18.629 17.549 1.00 92.81 117 ARG A C 1
ATOM 900 O O . ARG A 1 117 ? -3.245 19.211 18.137 1.00 92.81 117 ARG A O 1
ATOM 907 N N . THR A 1 118 ? -1.844 19.039 16.382 1.00 94.38 118 THR A N 1
ATOM 908 C CA . THR A 1 118 ? -2.353 20.210 15.659 1.00 94.38 118 THR A CA 1
ATOM 909 C C . THR A 1 118 ? -3.802 19.993 15.238 1.00 94.38 118 THR A C 1
ATOM 911 O O . THR A 1 118 ? -4.645 20.825 15.555 1.00 94.38 118 THR A O 1
ATOM 914 N N . ALA A 1 119 ? -4.119 18.839 14.645 1.00 94.38 119 ALA A N 1
ATOM 915 C CA . ALA A 1 119 ? -5.485 18.497 14.245 1.00 94.38 119 ALA A CA 1
ATOM 916 C C . ALA A 1 119 ? -6.474 18.435 15.423 1.00 94.38 119 ALA A C 1
ATOM 918 O O . ALA A 1 119 ? -7.615 18.857 15.298 1.00 94.38 119 ALA A O 1
ATOM 919 N N . THR A 1 120 ? -6.041 17.961 16.596 1.00 94.12 120 THR A N 1
ATOM 920 C CA . THR A 1 120 ? -6.887 17.957 17.805 1.00 94.12 120 THR A CA 1
ATOM 921 C C . THR A 1 120 ? -7.091 19.345 18.415 1.00 94.12 120 THR A C 1
ATOM 923 O O . THR A 1 120 ? -7.981 19.519 19.239 1.00 94.12 120 THR A O 1
ATOM 926 N N . THR A 1 121 ? -6.256 20.322 18.049 1.00 95.31 121 THR A N 1
ATOM 927 C CA . THR A 1 121 ? -6.341 21.703 18.551 1.00 95.31 121 THR A CA 1
ATOM 928 C C . THR A 1 121 ? -7.103 22.611 17.584 1.00 95.31 121 THR A C 1
ATOM 930 O O . THR A 1 121 ? -7.779 23.539 18.020 1.00 95.31 121 THR A O 1
ATOM 933 N N . LEU A 1 122 ? -6.981 22.362 16.277 1.00 93.94 122 LEU A N 1
ATOM 934 C CA . LEU A 1 122 ? -7.558 23.171 15.208 1.00 93.94 122 LEU A CA 1
ATOM 935 C C . LEU A 1 122 ? -8.579 22.347 14.418 1.00 93.94 122 LEU A C 1
ATOM 937 O O . LEU A 1 122 ? -8.208 21.532 13.578 1.00 93.94 122 LEU A O 1
ATOM 941 N N . GLU A 1 123 ? -9.866 22.600 14.645 1.00 90.31 123 GLU A N 1
ATOM 942 C CA . GLU A 1 123 ? -10.960 21.860 13.993 1.00 90.31 123 GLU A CA 1
ATOM 943 C C . GLU A 1 123 ? -11.030 22.076 12.472 1.00 90.31 123 GLU A C 1
ATOM 945 O O . GLU A 1 123 ? -11.543 21.234 11.741 1.00 90.31 123 GLU A O 1
ATOM 950 N N . ASN A 1 124 ? -10.504 23.198 11.975 1.00 90.94 124 ASN A N 1
ATOM 951 C CA . ASN A 1 124 ? -10.529 23.570 10.559 1.00 90.94 124 ASN A CA 1
ATOM 952 C C . ASN A 1 124 ? -9.323 23.047 9.754 1.00 90.94 124 ASN A C 1
ATOM 954 O O . ASN A 1 124 ? -9.064 23.540 8.654 1.00 90.94 124 ASN A O 1
ATOM 958 N N . VAL A 1 125 ? -8.550 22.111 10.311 1.00 95.50 125 VAL A N 1
ATOM 959 C CA . VAL A 1 125 ? -7.361 21.534 9.675 1.00 95.50 125 VAL A CA 1
ATOM 960 C C . VAL A 1 125 ? -7.562 20.039 9.460 1.00 95.50 125 VAL A C 1
ATOM 962 O O . VAL A 1 125 ? -7.843 19.295 10.396 1.00 95.50 125 VAL A O 1
ATOM 965 N N . HIS A 1 126 ? -7.361 19.577 8.227 1.00 95.88 126 HIS A N 1
ATOM 966 C CA . HIS A 1 126 ? -7.469 18.156 7.902 1.00 95.88 126 HIS A CA 1
ATOM 967 C C . HIS A 1 126 ? -6.220 17.393 8.352 1.00 95.88 126 HIS A C 1
ATOM 969 O O . HIS A 1 126 ? -5.097 17.756 7.996 1.00 95.88 126 HIS A O 1
ATOM 975 N N . PHE A 1 127 ? -6.411 16.317 9.115 1.00 95.56 127 PHE A N 1
ATOM 976 C CA . PHE A 1 127 ? -5.324 15.439 9.543 1.00 95.56 127 PHE A CA 1
ATOM 977 C C . PHE A 1 127 ? -5.013 14.400 8.464 1.00 95.56 127 PHE A C 1
ATOM 979 O O . PHE A 1 127 ? -5.802 13.484 8.242 1.00 95.56 127 PHE A O 1
ATOM 986 N N . LEU A 1 128 ? -3.865 14.534 7.803 1.00 95.75 128 LEU A N 1
ATOM 987 C CA . LEU A 1 128 ? -3.415 13.578 6.799 1.00 95.75 128 LEU A CA 1
ATOM 988 C C . LEU A 1 128 ? -2.655 12.426 7.459 1.00 95.75 128 LEU A C 1
ATOM 990 O O . LEU A 1 128 ? -1.602 12.624 8.067 1.00 95.75 128 LEU A O 1
ATOM 994 N N . THR A 1 129 ? -3.184 11.221 7.275 1.00 95.25 129 THR A N 1
ATOM 995 C CA . THR A 1 129 ? -2.550 9.929 7.565 1.00 95.25 129 THR A CA 1
ATOM 996 C C . THR A 1 129 ? -2.453 9.115 6.273 1.00 95.25 129 THR A C 1
ATOM 998 O O . THR A 1 129 ? -3.001 9.521 5.245 1.00 95.25 129 THR A O 1
ATOM 1001 N N . TRP A 1 130 ? -1.787 7.957 6.310 1.00 94.31 130 TRP A N 1
ATOM 1002 C CA . TRP A 1 130 ? -1.793 7.014 5.183 1.00 94.31 130 TRP A CA 1
ATOM 1003 C C . TRP A 1 130 ? -3.213 6.599 4.778 1.00 94.31 130 TRP A C 1
ATOM 1005 O O . TRP A 1 130 ? -3.478 6.480 3.589 1.00 94.31 130 TRP A O 1
ATOM 1015 N N . ASP A 1 131 ? -4.122 6.497 5.753 1.00 94.06 131 ASP A N 1
ATOM 1016 C CA . ASP A 1 131 ? -5.525 6.115 5.549 1.00 94.06 131 ASP A CA 1
ATOM 1017 C C . ASP A 1 131 ? -6.433 7.278 5.112 1.00 94.06 131 ASP A C 1
ATOM 1019 O O . ASP A 1 131 ? -7.642 7.108 4.927 1.00 94.06 131 ASP A O 1
ATOM 1023 N N . HIS A 1 132 ? -5.902 8.499 4.989 1.00 96.12 132 HIS A N 1
ATOM 1024 C CA . HIS A 1 132 ? -6.729 9.641 4.622 1.00 96.12 132 HIS A CA 1
ATOM 1025 C C . HIS A 1 132 ? -7.191 9.508 3.157 1.00 96.12 132 HIS A C 1
ATOM 1027 O O . HIS A 1 132 ? -6.344 9.347 2.273 1.00 96.12 132 HIS A O 1
ATOM 1033 N N . PRO A 1 133 ? -8.495 9.666 2.839 1.00 96.12 133 PRO A N 1
ATOM 1034 C CA . PRO A 1 133 ? -9.012 9.470 1.480 1.00 96.12 133 PRO A CA 1
ATOM 1035 C C . PRO A 1 133 ? -8.291 10.296 0.412 1.00 96.12 133 PRO A C 1
ATOM 1037 O O . PRO A 1 133 ? -8.051 9.814 -0.686 1.00 96.12 133 PRO A O 1
ATOM 1040 N N . LEU A 1 134 ? -7.880 11.525 0.745 1.00 95.69 134 LEU A N 1
ATOM 1041 C CA . LEU A 1 134 ? -7.102 12.381 -0.160 1.00 95.69 134 LEU A CA 1
ATOM 1042 C C . LEU A 1 134 ? -5.770 11.740 -0.592 1.00 95.69 134 LEU A C 1
ATOM 1044 O O . LEU A 1 134 ? -5.385 11.879 -1.748 1.00 95.69 134 LEU A O 1
ATOM 1048 N N . ILE A 1 135 ? -5.080 11.040 0.318 1.00 96.25 135 ILE A N 1
ATOM 1049 C CA . ILE A 1 135 ? -3.819 10.350 0.016 1.00 96.25 135 ILE A CA 1
ATOM 1050 C C . ILE A 1 135 ? -4.100 9.146 -0.880 1.00 96.25 135 ILE A C 1
ATOM 1052 O O . ILE A 1 135 ? -3.469 9.018 -1.926 1.00 96.25 135 ILE A O 1
ATOM 1056 N N . HIS A 1 136 ? -5.100 8.328 -0.538 1.00 94.88 136 HIS A N 1
ATOM 1057 C CA . HIS A 1 136 ? -5.509 7.192 -1.366 1.00 94.88 136 HIS A CA 1
ATOM 1058 C C . HIS A 1 136 ? -5.916 7.608 -2.780 1.00 94.88 136 HIS A C 1
ATOM 1060 O O . HIS A 1 136 ? -5.411 7.039 -3.742 1.00 94.88 136 HIS A O 1
ATOM 1066 N N . HIS A 1 137 ? -6.764 8.628 -2.924 1.00 94.69 137 HIS A N 1
ATOM 1067 C CA . HIS A 1 137 ? -7.181 9.118 -4.236 1.00 94.69 137 HIS A CA 1
ATOM 1068 C C . HIS A 1 137 ? -6.008 9.692 -5.037 1.00 94.69 137 HIS A C 1
ATOM 1070 O O . HIS A 1 137 ? -5.945 9.508 -6.249 1.00 94.69 137 HIS A O 1
ATOM 1076 N N . ALA A 1 138 ? -5.065 10.376 -4.381 1.00 93.88 138 ALA A N 1
ATOM 1077 C CA . ALA A 1 138 ? -3.880 10.898 -5.053 1.00 93.88 138 ALA A CA 1
ATOM 1078 C C . ALA A 1 138 ? -2.967 9.756 -5.529 1.00 93.88 138 ALA A C 1
ATOM 1080 O O . ALA A 1 138 ? -2.471 9.791 -6.654 1.00 93.88 138 ALA A O 1
ATOM 1081 N N . MET A 1 139 ? -2.793 8.708 -4.716 1.00 93.50 139 MET A N 1
ATOM 1082 C CA . MET A 1 139 ? -2.066 7.499 -5.115 1.00 93.50 139 MET A CA 1
ATOM 1083 C C . MET A 1 139 ? -2.767 6.789 -6.277 1.00 93.50 139 MET A C 1
ATOM 1085 O O . MET A 1 139 ? -2.119 6.435 -7.257 1.00 93.50 139 MET A O 1
ATOM 1089 N N . GLU A 1 140 ? -4.085 6.607 -6.198 1.00 91.12 140 GLU A N 1
ATOM 1090 C CA . GLU A 1 140 ? -4.891 5.967 -7.241 1.00 91.12 140 GLU A CA 1
ATOM 1091 C C . GLU A 1 140 ? -4.815 6.725 -8.567 1.00 91.12 140 GLU A C 1
ATOM 1093 O O . GLU A 1 140 ? -4.676 6.101 -9.619 1.00 91.12 140 GLU A O 1
ATOM 1098 N N . MET A 1 141 ? -4.841 8.058 -8.520 1.00 89.75 141 MET A N 1
ATOM 1099 C CA . MET A 1 141 ? -4.675 8.912 -9.693 1.00 89.75 141 MET A CA 1
ATOM 1100 C C . MET A 1 141 ? -3.353 8.612 -10.407 1.00 89.75 141 MET A C 1
ATOM 1102 O O . MET A 1 141 ? -3.361 8.363 -11.609 1.00 89.75 141 MET A O 1
ATOM 1106 N N . VAL A 1 142 ? -2.239 8.535 -9.672 1.00 88.31 142 VAL A N 1
ATOM 1107 C CA . VAL A 1 142 ? -0.928 8.193 -10.252 1.00 88.31 142 VAL A CA 1
ATOM 1108 C C . VAL A 1 142 ? -0.884 6.754 -10.770 1.00 88.31 142 VAL A C 1
ATOM 1110 O O . VAL A 1 142 ? -0.365 6.518 -11.857 1.00 88.31 142 VAL A O 1
ATOM 1113 N N . MET A 1 143 ? -1.428 5.791 -10.022 1.00 86.62 143 MET A N 1
ATOM 1114 C CA . MET A 1 143 ? -1.398 4.369 -10.399 1.00 86.62 143 MET A CA 1
ATOM 1115 C C . MET A 1 143 ? -2.286 4.048 -11.612 1.00 86.62 143 MET A C 1
ATOM 1117 O O . MET A 1 143 ? -1.996 3.131 -12.381 1.00 86.62 143 MET A O 1
ATOM 1121 N N . THR A 1 144 ? -3.381 4.786 -11.794 1.00 83.62 144 THR A N 1
ATOM 1122 C CA . THR A 1 144 ? -4.343 4.539 -12.878 1.00 83.62 144 THR A CA 1
ATOM 1123 C C . THR A 1 144 ? -3.911 5.196 -14.184 1.00 83.62 144 THR A C 1
ATOM 1125 O O . THR A 1 144 ? -4.173 4.656 -15.265 1.00 83.62 144 THR A O 1
ATOM 1128 N N . ASP A 1 145 ? -3.238 6.342 -14.104 1.00 79.62 145 ASP A N 1
ATOM 1129 C CA . ASP A 1 145 ? -2.828 7.085 -15.287 1.00 79.62 145 ASP A CA 1
ATOM 1130 C C . ASP A 1 145 ? -1.758 6.334 -16.111 1.00 79.62 145 ASP A C 1
ATOM 1132 O O . ASP A 1 145 ? -1.173 5.322 -15.716 1.00 79.62 145 ASP A O 1
ATOM 1136 N N . ILE A 1 146 ? -1.531 6.791 -17.337 1.00 77.81 146 ILE A N 1
ATOM 1137 C CA . ILE A 1 146 ? -0.492 6.280 -18.236 1.00 77.81 146 ILE A CA 1
ATOM 1138 C C . ILE A 1 146 ? 0.880 6.905 -17.960 1.00 77.81 146 ILE A C 1
ATOM 1140 O O . ILE A 1 146 ? 1.892 6.415 -18.475 1.00 77.81 146 ILE A O 1
ATOM 1144 N N . TYR A 1 147 ? 0.937 7.982 -17.173 1.00 79.75 147 TYR A N 1
ATOM 1145 C CA . TYR A 1 147 ? 2.192 8.628 -16.807 1.00 79.75 147 TYR A CA 1
ATOM 1146 C C . TYR A 1 147 ? 3.087 7.678 -16.002 1.00 79.75 147 TYR A C 1
ATOM 1148 O O . TYR A 1 147 ? 2.628 6.886 -15.190 1.00 79.75 147 TYR A O 1
ATOM 1156 N N . GLY A 1 148 ? 4.395 7.730 -16.262 1.00 82.88 148 GLY A N 1
ATOM 1157 C CA . GLY A 1 148 ? 5.381 6.900 -15.561 1.00 82.88 148 GLY A CA 1
ATOM 1158 C C . GLY A 1 148 ? 5.548 5.467 -16.086 1.00 82.88 148 GLY A C 1
ATOM 1159 O O . GLY A 1 148 ? 6.569 4.854 -15.790 1.00 82.88 148 GLY A O 1
ATOM 1160 N N . LYS A 1 149 ? 4.647 4.952 -16.939 1.00 91.44 149 LYS A N 1
ATOM 1161 C CA . LYS A 1 149 ? 4.714 3.562 -17.448 1.00 91.44 149 LYS A CA 1
ATOM 1162 C C . LYS A 1 149 ? 5.845 3.295 -18.438 1.00 91.44 149 LYS A C 1
ATOM 1164 O O . LYS A 1 149 ? 6.276 2.158 -18.607 1.00 91.44 149 LYS A O 1
ATOM 1169 N N . SER A 1 150 ? 6.336 4.324 -19.125 1.00 92.31 150 SER A N 1
ATOM 1170 C CA . SER A 1 150 ? 7.461 4.169 -20.048 1.00 92.31 150 SER A CA 1
ATOM 1171 C C . SER A 1 150 ? 8.358 5.394 -20.072 1.00 92.31 150 SER A C 1
ATOM 1173 O O . SER A 1 150 ? 7.859 6.516 -20.170 1.00 92.31 150 SER A O 1
ATOM 1175 N N . SER A 1 151 ? 9.674 5.196 -20.049 1.00 93.00 151 SER A N 1
ATOM 1176 C CA . SER A 1 151 ? 10.634 6.294 -20.191 1.00 93.00 151 SER A CA 1
ATOM 1177 C C . SER A 1 151 ? 11.944 5.857 -20.847 1.00 93.00 151 SER A C 1
ATOM 1179 O O . SER A 1 151 ? 12.293 4.676 -20.884 1.00 93.00 151 SER A O 1
ATOM 1181 N N . VAL A 1 152 ? 12.669 6.834 -21.394 1.00 94.56 152 VAL A N 1
ATOM 1182 C CA . VAL A 1 152 ? 14.018 6.645 -21.934 1.00 94.56 152 VAL A CA 1
ATOM 1183 C C . VAL A 1 152 ? 14.915 7.747 -21.390 1.00 94.56 152 VAL A C 1
ATOM 1185 O O . VAL A 1 152 ? 14.549 8.923 -21.445 1.00 94.56 152 VAL A O 1
ATOM 1188 N N . GLY A 1 153 ? 16.089 7.384 -20.883 1.00 95.00 153 GLY A N 1
ATOM 1189 C CA . GLY A 1 153 ? 16.991 8.332 -20.239 1.00 95.00 153 GLY A CA 1
ATOM 1190 C C . GLY A 1 153 ? 18.462 7.985 -20.396 1.00 95.00 153 GLY A C 1
ATOM 1191 O O . GLY A 1 153 ? 18.836 6.895 -20.827 1.00 95.00 153 GLY A O 1
ATOM 1192 N N . PHE A 1 154 ? 19.306 8.943 -20.033 1.00 94.69 154 PHE A N 1
ATOM 1193 C CA . PHE A 1 154 ? 20.732 8.718 -19.858 1.00 94.69 154 PHE A CA 1
ATOM 1194 C C . PHE A 1 154 ? 21.063 8.415 -18.403 1.00 94.69 154 PHE A C 1
ATOM 1196 O O . PHE A 1 154 ? 20.504 9.029 -17.498 1.00 94.69 154 PHE A O 1
ATOM 1203 N N . VAL A 1 155 ? 22.040 7.542 -18.210 1.00 95.19 155 VAL A N 1
ATOM 1204 C CA . VAL A 1 155 ? 22.669 7.237 -16.920 1.00 95.19 155 VAL A CA 1
ATOM 1205 C C . VAL A 1 155 ? 24.175 7.416 -17.025 1.00 95.19 155 VAL A C 1
ATOM 1207 O O . VAL A 1 155 ? 24.722 7.469 -18.129 1.00 95.19 155 VAL A O 1
ATOM 1210 N N . THR A 1 156 ? 24.831 7.510 -15.876 1.00 93.00 156 THR A N 1
ATOM 1211 C CA . THR A 1 156 ? 26.288 7.530 -15.771 1.00 93.00 156 THR A CA 1
ATOM 1212 C C . THR A 1 156 ? 26.722 6.277 -15.020 1.00 93.00 156 THR A C 1
ATOM 1214 O O . THR A 1 156 ? 26.558 6.194 -13.809 1.00 93.00 156 THR A O 1
ATOM 1217 N N . ASP A 1 157 ? 27.287 5.318 -15.747 1.00 92.44 157 ASP A N 1
ATOM 1218 C CA . ASP A 1 157 ? 27.966 4.144 -15.205 1.00 92.44 157 ASP A CA 1
ATOM 1219 C C . ASP A 1 157 ? 29.419 4.155 -15.693 1.00 92.44 157 ASP A C 1
ATOM 1221 O O . ASP A 1 157 ? 29.707 3.972 -16.879 1.00 92.44 157 ASP A O 1
ATOM 1225 N N . THR A 1 158 ? 30.348 4.401 -14.773 1.00 90.88 158 THR A N 1
ATOM 1226 C CA . THR A 1 158 ? 31.784 4.480 -15.072 1.00 90.88 158 THR A CA 1
ATOM 1227 C C . THR A 1 158 ? 32.413 3.114 -15.350 1.00 90.88 158 THR A C 1
ATOM 1229 O O . THR A 1 158 ? 33.525 3.061 -15.876 1.00 90.88 158 THR A O 1
ATOM 1232 N N . SER A 1 159 ? 31.722 2.015 -15.025 1.00 90.50 159 SER A N 1
ATOM 1233 C CA . SER A 1 159 ? 32.197 0.643 -15.236 1.00 90.50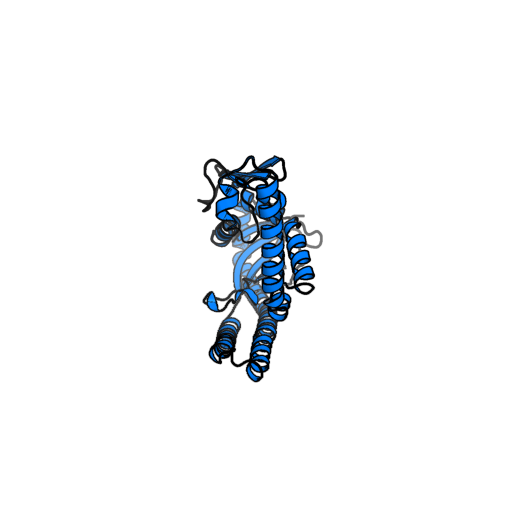 159 SER A CA 1
ATOM 1234 C C . SER A 1 159 ? 31.889 0.097 -16.634 1.00 90.50 159 SER A C 1
ATOM 1236 O O . SER A 1 159 ? 32.488 -0.892 -17.059 1.00 90.50 159 SER A O 1
ATOM 1238 N N . GLN A 1 160 ? 30.986 0.750 -17.368 1.00 92.25 160 GLN A N 1
ATOM 1239 C CA . GLN A 1 160 ? 30.521 0.308 -18.679 1.00 92.25 160 GLN A CA 1
ATOM 1240 C C . GLN A 1 160 ? 30.939 1.286 -19.784 1.00 92.25 160 GLN A C 1
ATOM 1242 O O . GLN A 1 160 ? 31.105 2.484 -19.545 1.00 92.25 160 GLN A O 1
ATOM 1247 N N . PRO A 1 161 ? 31.101 0.817 -21.034 1.00 92.56 161 PRO A N 1
ATOM 1248 C CA . PRO A 1 161 ? 31.417 1.700 -22.145 1.00 92.56 161 PRO A CA 1
ATOM 1249 C C 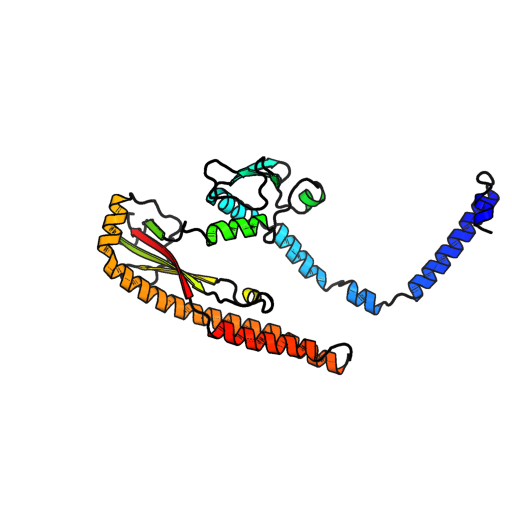. PRO A 1 161 ? 30.253 2.650 -22.454 1.00 92.56 161 PRO A C 1
ATOM 1251 O O . PRO A 1 161 ? 29.078 2.353 -22.212 1.00 92.56 161 PRO A O 1
ATOM 1254 N N . LYS A 1 162 ? 30.581 3.793 -23.064 1.00 92.81 162 LYS A N 1
ATOM 1255 C CA . LYS A 1 162 ? 29.579 4.709 -23.617 1.00 92.81 162 LYS A CA 1
ATOM 1256 C C . LYS A 1 162 ? 28.693 3.970 -24.623 1.00 92.81 162 LYS A C 1
ATOM 1258 O O . LYS A 1 162 ? 29.199 3.286 -25.510 1.00 92.81 162 LYS A O 1
ATOM 1263 N N . GLY A 1 163 ? 27.380 4.148 -24.507 1.00 90.50 163 GLY A N 1
ATOM 1264 C CA . GLY A 1 163 ? 26.397 3.477 -25.359 1.00 90.50 163 GLY A CA 1
ATOM 1265 C C . GLY A 1 163 ? 25.986 2.080 -24.888 1.00 90.50 163 GLY A C 1
ATOM 1266 O O . GLY A 1 163 ? 25.107 1.492 -25.515 1.00 90.50 163 GLY A O 1
ATOM 1267 N N . ALA A 1 164 ? 26.549 1.563 -23.785 1.00 93.69 164 ALA A N 1
ATOM 1268 C CA . ALA A 1 164 ? 25.915 0.465 -23.056 1.00 93.69 164 ALA A CA 1
ATOM 1269 C C . ALA A 1 164 ? 24.476 0.855 -22.685 1.00 93.69 164 ALA A C 1
ATOM 1271 O O . ALA A 1 164 ? 24.185 2.037 -22.490 1.00 93.69 164 ALA A O 1
ATOM 1272 N N . TYR A 1 165 ? 23.574 -0.117 -22.609 1.00 94.56 165 TYR A N 1
ATOM 1273 C CA . TYR A 1 165 ? 22.179 0.137 -22.274 1.00 94.56 165 TYR A CA 1
ATOM 1274 C C . TYR A 1 165 ? 21.677 -0.845 -21.224 1.00 94.56 165 TYR A C 1
ATOM 1276 O O . TYR A 1 165 ? 22.214 -1.945 -21.078 1.00 94.56 165 TYR A O 1
ATOM 1284 N N . TYR A 1 166 ? 20.626 -0.421 -20.534 1.00 95.62 166 TYR A N 1
ATOM 1285 C CA . TYR A 1 166 ? 19.944 -1.172 -19.497 1.00 95.62 166 TYR A CA 1
ATOM 1286 C C . TYR A 1 166 ? 18.445 -1.129 -19.755 1.00 95.62 166 TYR A C 1
ATOM 1288 O O . TYR A 1 166 ? 17.907 -0.136 -20.260 1.00 95.62 166 TYR A O 1
ATOM 1296 N N . LEU A 1 167 ? 17.784 -2.219 -19.398 1.00 96.25 167 LEU A N 1
ATOM 1297 C CA . LEU A 1 167 ? 16.343 -2.341 -19.371 1.00 96.25 167 LEU A CA 1
ATOM 1298 C C . LEU A 1 167 ? 15.920 -2.502 -17.919 1.00 96.25 167 LEU A C 1
ATOM 1300 O O . LEU A 1 167 ? 16.163 -3.541 -17.310 1.00 96.25 167 LEU A O 1
ATOM 1304 N N . GLU A 1 168 ? 15.271 -1.479 -17.387 1.00 96.31 168 GLU A N 1
ATOM 1305 C CA . GLU A 1 168 ? 14.589 -1.581 -16.112 1.00 96.31 168 GLU A CA 1
ATOM 1306 C C . GLU A 1 168 ? 13.109 -1.886 -16.342 1.00 96.31 168 GLU A C 1
ATOM 1308 O O . GLU A 1 168 ? 12.451 -1.288 -17.196 1.00 96.31 168 GLU A O 1
ATOM 1313 N N . THR A 1 169 ? 12.585 -2.832 -15.579 1.00 96.94 169 THR A N 1
ATOM 1314 C CA . THR A 1 169 ? 11.188 -3.252 -15.613 1.00 96.94 169 THR A CA 1
ATOM 1315 C C . THR A 1 169 ? 10.632 -3.261 -14.205 1.00 96.94 169 THR A C 1
ATOM 1317 O O . THR A 1 169 ? 11.233 -3.853 -13.306 1.00 96.94 169 THR A O 1
ATOM 1320 N N . LEU A 1 170 ? 9.463 -2.661 -14.040 1.00 96.31 170 LEU A N 1
ATOM 1321 C CA . LEU A 1 170 ? 8.634 -2.784 -12.856 1.00 96.31 170 LEU A CA 1
ATOM 1322 C C . LEU A 1 170 ? 7.535 -3.794 -13.169 1.00 96.31 170 LEU A C 1
ATOM 1324 O O . LEU A 1 170 ? 6.616 -3.509 -13.939 1.00 96.31 170 LEU A O 1
ATOM 1328 N N . PHE A 1 171 ? 7.645 -4.977 -12.583 1.00 97.56 171 PHE A N 1
ATOM 1329 C CA . PHE A 1 171 ? 6.541 -5.921 -12.531 1.00 97.56 171 PHE A CA 1
ATOM 1330 C C . PHE A 1 171 ? 5.767 -5.724 -11.230 1.00 97.56 171 PHE A C 1
ATOM 1332 O O . PHE A 1 171 ? 6.345 -5.339 -10.222 1.00 97.56 171 PHE A O 1
ATOM 1339 N N . VAL A 1 172 ? 4.473 -6.013 -11.228 1.00 96.69 172 VAL A N 1
ATOM 1340 C CA . VAL A 1 172 ? 3.643 -5.999 -10.024 1.00 96.69 172 VAL A CA 1
ATOM 1341 C C . VAL A 1 172 ? 3.005 -7.368 -9.873 1.00 96.69 172 VAL A C 1
ATOM 1343 O O . VAL A 1 172 ? 2.275 -7.827 -10.754 1.00 96.69 172 VAL A O 1
ATOM 1346 N N . LEU A 1 173 ? 3.296 -8.030 -8.756 1.00 97.19 173 LEU A N 1
ATOM 1347 C CA . LEU A 1 173 ? 2.584 -9.224 -8.328 1.00 97.19 173 LEU A CA 1
ATOM 1348 C C . LEU A 1 173 ? 1.305 -8.780 -7.617 1.00 97.19 173 LEU A C 1
ATOM 1350 O O . LEU A 1 173 ? 1.356 -8.115 -6.584 1.00 97.19 173 LEU A O 1
ATOM 1354 N N . SER A 1 174 ? 0.155 -9.126 -8.185 1.00 93.06 174 SER A N 1
ATOM 1355 C CA . SER A 1 174 ? -1.146 -8.806 -7.602 1.00 93.06 174 SER A CA 1
ATOM 1356 C C . SER A 1 174 ? -2.185 -9.846 -8.001 1.00 93.06 174 SER A C 1
ATOM 1358 O O . SER A 1 174 ? -2.020 -10.572 -8.983 1.00 93.06 174 SER A O 1
ATOM 1360 N N . ALA A 1 175 ? -3.274 -9.905 -7.241 1.00 92.88 175 ALA A N 1
ATOM 1361 C CA . ALA A 1 175 ? -4.409 -10.764 -7.537 1.00 92.88 175 ALA A CA 1
ATOM 1362 C C . ALA A 1 175 ? -5.718 -10.018 -7.283 1.00 92.88 175 ALA A C 1
ATOM 1364 O O . ALA A 1 175 ? -5.774 -9.064 -6.508 1.00 92.88 175 ALA A O 1
ATOM 1365 N N . LYS A 1 176 ? -6.794 -10.469 -7.930 1.00 91.38 176 LYS A N 1
ATOM 1366 C CA . LYS A 1 176 ? -8.132 -9.905 -7.735 1.00 91.38 176 LYS A CA 1
ATOM 1367 C C . LYS A 1 176 ? -8.927 -10.797 -6.795 1.00 91.38 176 LYS A C 1
ATOM 1369 O O . LYS A 1 176 ? -9.190 -11.954 -7.110 1.00 91.38 176 LYS A O 1
ATOM 1374 N N . ALA A 1 177 ? -9.346 -10.232 -5.671 1.00 93.88 177 ALA A N 1
ATOM 1375 C CA . ALA A 1 177 ? -10.166 -10.903 -4.676 1.00 93.88 177 ALA A CA 1
ATOM 1376 C C . ALA A 1 177 ? -11.256 -9.960 -4.149 1.00 93.88 177 ALA A C 1
ATOM 1378 O O . ALA A 1 177 ? -11.043 -8.747 -4.103 1.00 93.88 177 ALA A O 1
ATOM 1379 N N . PRO A 1 178 ? -12.415 -10.485 -3.715 1.00 94.69 178 PRO A N 1
ATOM 1380 C CA . PRO A 1 178 ? -13.373 -9.698 -2.948 1.00 94.69 178 PRO A CA 1
ATOM 1381 C C . PRO A 1 178 ? -12.723 -9.112 -1.687 1.00 94.69 178 PRO A C 1
ATOM 1383 O O . PRO A 1 178 ? -11.992 -9.817 -0.991 1.00 94.69 178 PRO A O 1
ATOM 1386 N N . ALA A 1 179 ? -13.054 -7.862 -1.342 1.00 92.25 179 ALA A N 1
ATOM 1387 C CA . ALA A 1 179 ? -12.507 -7.172 -0.165 1.00 92.25 179 ALA A CA 1
ATOM 1388 C C . ALA A 1 179 ? -12.708 -7.955 1.147 1.00 92.25 179 ALA A C 1
ATOM 1390 O O . ALA A 1 179 ? -11.859 -7.918 2.035 1.00 92.25 179 ALA A O 1
ATOM 1391 N N . ALA A 1 180 ? -13.790 -8.738 1.240 1.00 93.00 180 ALA A N 1
ATOM 1392 C CA . ALA A 1 180 ? -14.071 -9.613 2.377 1.00 93.00 180 ALA A CA 1
ATOM 1393 C C . ALA A 1 180 ? -12.967 -10.655 2.647 1.00 93.00 180 ALA A C 1
ATOM 1395 O O . ALA A 1 180 ? -12.813 -11.080 3.788 1.00 93.00 180 ALA A O 1
ATOM 1396 N N . LEU A 1 181 ? -12.183 -11.050 1.633 1.00 94.88 181 LEU A N 1
ATOM 1397 C CA . LEU A 1 181 ? -11.060 -11.976 1.812 1.00 94.88 181 LEU A CA 1
ATOM 1398 C C . LEU A 1 181 ? -9.819 -11.306 2.410 1.00 94.88 181 LEU A C 1
ATOM 1400 O O . LEU A 1 181 ? -8.973 -12.016 2.943 1.00 94.88 181 LEU A O 1
ATOM 1404 N N . GLN A 1 182 ? -9.719 -9.973 2.368 1.00 94.69 182 GLN A N 1
ATOM 1405 C CA . GLN A 1 182 ? -8.596 -9.204 2.917 1.00 94.69 182 GLN A CA 1
ATOM 1406 C C . GLN A 1 182 ? -7.221 -9.649 2.377 1.00 94.69 182 GLN A C 1
ATOM 1408 O O . GLN A 1 182 ? -6.250 -9.724 3.128 1.00 94.69 182 GLN A O 1
ATOM 1413 N N . LEU A 1 183 ? -7.138 -9.950 1.073 1.00 95.94 183 LEU A N 1
ATOM 1414 C CA . LEU A 1 183 ? -5.916 -10.427 0.407 1.00 95.94 183 LEU A CA 1
ATOM 1415 C C . LEU A 1 183 ? -4.695 -9.545 0.702 1.00 95.94 183 LEU A C 1
ATOM 1417 O O . LEU A 1 183 ? -3.615 -10.067 0.966 1.00 95.94 183 LEU A O 1
ATOM 1421 N N . GLU A 1 184 ? -4.880 -8.225 0.711 1.00 94.19 184 GLU A N 1
ATOM 1422 C CA . GLU A 1 184 ? -3.810 -7.235 0.890 1.00 94.19 184 GLU A CA 1
ATOM 1423 C C . GLU A 1 184 ? -3.087 -7.334 2.242 1.00 94.19 184 GLU A C 1
ATOM 1425 O O . GLU A 1 184 ? -1.974 -6.838 2.373 1.00 94.19 184 GLU A O 1
ATOM 1430 N N . ARG A 1 185 ? -3.661 -8.033 3.235 1.00 94.81 185 ARG A N 1
ATOM 1431 C CA . ARG A 1 185 ? -2.965 -8.349 4.495 1.00 94.81 185 ARG A CA 1
ATOM 1432 C C . ARG A 1 185 ? -1.785 -9.301 4.305 1.00 94.81 185 ARG A C 1
ATOM 1434 O O . ARG A 1 185 ? -0.895 -9.325 5.149 1.00 94.81 185 ARG A O 1
ATOM 1441 N N . PHE A 1 186 ? -1.818 -10.117 3.254 1.00 96.50 186 PHE A N 1
ATOM 1442 C CA . PHE A 1 186 ? -0.833 -11.171 2.993 1.00 96.50 186 PHE A CA 1
ATOM 1443 C C . PHE A 1 186 ? -0.096 -10.961 1.672 1.00 96.50 186 PHE A C 1
ATOM 1445 O O . PHE A 1 186 ? 1.089 -11.261 1.585 1.00 96.50 186 PHE A O 1
ATOM 1452 N N . LEU A 1 187 ? -0.791 -10.445 0.656 1.00 96.56 187 LEU A N 1
ATOM 1453 C CA . LEU A 1 187 ? -0.227 -10.105 -0.644 1.00 96.56 187 LEU A CA 1
ATOM 1454 C C . LEU A 1 187 ? -0.811 -8.767 -1.131 1.00 96.56 187 LEU A C 1
ATOM 1456 O O . LEU A 1 187 ? -1.720 -8.761 -1.968 1.00 96.56 187 LEU A O 1
ATOM 1460 N N . PRO A 1 188 ? -0.333 -7.624 -0.606 1.00 94.75 188 PRO A N 1
ATOM 1461 C CA . PRO A 1 188 ? -0.600 -6.337 -1.243 1.00 94.75 188 PRO A CA 1
ATOM 1462 C C . PRO A 1 188 ? 0.040 -6.311 -2.647 1.00 94.75 188 PRO A C 1
ATOM 1464 O O . PRO A 1 188 ? 0.941 -7.116 -2.913 1.00 94.75 188 PRO A O 1
ATOM 1467 N N . PRO A 1 189 ? -0.375 -5.406 -3.557 1.00 93.69 189 PRO A N 1
ATOM 1468 C CA . PRO A 1 189 ? 0.301 -5.222 -4.840 1.00 93.69 189 PRO A CA 1
ATOM 1469 C C . PRO A 1 189 ? 1.806 -5.019 -4.627 1.00 93.69 189 PRO A C 1
ATOM 1471 O O . PRO A 1 189 ? 2.240 -3.994 -4.106 1.00 93.69 189 PRO A O 1
ATOM 1474 N N . THR A 1 190 ? 2.599 -6.034 -4.972 1.00 96.62 190 THR A N 1
ATOM 1475 C CA . THR A 1 190 ? 4.013 -6.097 -4.592 1.00 96.62 190 THR A CA 1
ATOM 1476 C C . THR A 1 190 ? 4.878 -5.817 -5.819 1.00 96.62 190 THR A C 1
ATOM 1478 O O . THR A 1 190 ? 4.886 -6.631 -6.751 1.00 96.62 190 THR A O 1
ATOM 1481 N N . PRO A 1 191 ? 5.591 -4.678 -5.860 1.00 96.06 191 PRO A N 1
ATOM 1482 C CA . PRO A 1 191 ? 6.464 -4.345 -6.973 1.00 96.06 191 PRO A CA 1
ATOM 1483 C C . PRO A 1 191 ? 7.721 -5.224 -6.973 1.00 96.06 191 PRO A C 1
ATOM 1485 O O . PRO A 1 191 ? 8.353 -5.444 -5.943 1.00 96.06 191 PRO A O 1
ATOM 1488 N N . ILE A 1 192 ? 8.107 -5.685 -8.157 1.00 96.88 192 ILE A N 1
ATOM 1489 C CA . ILE A 1 192 ? 9.323 -6.440 -8.444 1.00 96.88 192 ILE A CA 1
ATOM 1490 C C . ILE A 1 192 ? 10.087 -5.660 -9.514 1.00 96.88 192 ILE A C 1
ATOM 1492 O O . ILE A 1 192 ? 9.797 -5.747 -10.711 1.00 96.88 192 ILE A O 1
ATOM 1496 N N . CYS A 1 193 ? 11.045 -4.855 -9.058 1.00 95.44 193 CYS A N 1
ATOM 1497 C CA . CYS A 1 193 ? 11.915 -4.062 -9.918 1.00 95.44 193 CYS A CA 1
ATOM 1498 C C . CYS A 1 193 ? 13.119 -4.895 -10.353 1.00 95.44 193 CYS A C 1
ATOM 1500 O O . CYS A 1 193 ? 13.849 -5.426 -9.517 1.00 95.44 193 CYS A O 1
ATOM 1502 N N . LEU A 1 194 ? 13.361 -4.964 -11.657 1.00 96.00 194 LEU A N 1
ATOM 1503 C CA . LEU A 1 194 ? 14.545 -5.598 -12.230 1.00 96.00 194 LEU A CA 1
ATOM 1504 C C . LEU A 1 194 ? 15.255 -4.601 -13.131 1.00 96.00 194 LEU A C 1
ATOM 1506 O O . LEU A 1 194 ? 14.601 -3.931 -13.923 1.00 96.00 194 LEU A O 1
ATOM 1510 N N . CYS A 1 195 ? 16.580 -4.550 -13.054 1.00 96.00 195 CYS A N 1
ATOM 1511 C CA . CYS A 1 195 ? 17.422 -3.816 -13.990 1.00 96.00 195 CYS A CA 1
ATOM 1512 C C . CYS A 1 195 ? 18.366 -4.809 -14.665 1.00 96.00 195 CYS A C 1
ATOM 1514 O O . CYS A 1 195 ? 19.132 -5.494 -13.988 1.00 96.00 195 CYS A O 1
ATOM 1516 N N . LEU A 1 196 ? 18.274 -4.926 -15.989 1.00 95.88 196 LEU A N 1
ATOM 1517 C CA . LEU A 1 196 ? 19.083 -5.840 -16.790 1.00 95.88 196 LEU A CA 1
ATOM 1518 C C . LEU A 1 196 ? 20.011 -5.065 -17.719 1.00 95.88 196 LEU A C 1
ATOM 1520 O O . LEU A 1 196 ? 19.594 -4.090 -18.340 1.00 95.88 196 LEU A O 1
ATOM 1524 N N . ASP A 1 197 ? 21.248 -5.526 -17.863 1.00 94.81 197 ASP A N 1
ATOM 1525 C CA . ASP A 1 197 ? 22.197 -4.981 -18.830 1.00 94.81 197 ASP A CA 1
ATOM 1526 C C . ASP A 1 197 ? 21.929 -5.473 -20.271 1.00 94.81 197 ASP A C 1
ATOM 1528 O O . ASP A 1 197 ? 21.014 -6.253 -20.562 1.00 94.81 197 ASP A O 1
ATOM 1532 N N . ALA A 1 198 ? 22.779 -5.044 -21.206 1.00 91.69 198 ALA A N 1
ATOM 1533 C CA . ALA A 1 198 ? 22.722 -5.448 -22.609 1.00 91.69 198 ALA A CA 1
ATOM 1534 C C . ALA A 1 198 ? 22.908 -6.965 -22.857 1.00 91.69 198 ALA A C 1
ATOM 1536 O O . ALA A 1 198 ? 22.679 -7.427 -23.974 1.00 91.69 198 ALA A O 1
ATOM 1537 N N . LYS A 1 199 ? 23.347 -7.733 -21.855 1.00 91.56 199 LYS A N 1
ATOM 1538 C CA . LYS A 1 199 ? 23.526 -9.192 -21.895 1.00 91.56 199 LYS A CA 1
ATOM 1539 C C . LYS A 1 199 ? 22.431 -9.925 -21.115 1.00 91.56 199 LYS A C 1
ATOM 1541 O O . LYS A 1 199 ? 22.561 -11.129 -20.901 1.00 91.56 199 LYS A O 1
ATOM 1546 N N . SER A 1 200 ? 21.367 -9.224 -20.710 1.00 91.50 200 SER A N 1
ATOM 1547 C CA . SER A 1 200 ? 20.292 -9.749 -19.862 1.00 91.50 200 SER A CA 1
ATOM 1548 C C . SER A 1 200 ? 20.755 -10.203 -18.469 1.00 91.50 200 SER A C 1
ATOM 1550 O O . SER A 1 200 ? 20.107 -11.042 -17.848 1.00 91.50 200 SER A O 1
ATOM 1552 N N . GLN A 1 201 ? 21.864 -9.660 -17.960 1.00 93.25 201 GLN A N 1
ATOM 1553 C CA . GLN A 1 201 ? 22.329 -9.924 -16.598 1.00 93.25 201 GLN A CA 1
ATOM 1554 C C . GLN A 1 201 ? 21.789 -8.862 -15.631 1.00 93.25 201 GLN A C 1
ATOM 1556 O O . GLN A 1 201 ? 21.740 -7.688 -16.004 1.00 93.25 201 GLN A O 1
ATOM 1561 N N . PRO A 1 202 ? 21.395 -9.240 -14.399 1.00 93.56 202 PRO A N 1
ATOM 1562 C CA . PRO A 1 202 ? 21.018 -8.277 -13.369 1.00 93.56 202 PRO A CA 1
ATOM 1563 C C . PRO A 1 202 ? 22.122 -7.248 -13.111 1.00 93.56 202 PRO A C 1
ATOM 1565 O O . PRO A 1 202 ? 23.304 -7.591 -13.078 1.00 93.56 202 PRO A O 1
ATOM 1568 N N . SER A 1 203 ? 21.725 -5.995 -12.915 1.00 92.44 203 SER A N 1
ATOM 1569 C CA . SER A 1 203 ? 22.612 -4.869 -12.640 1.00 92.44 203 SER A CA 1
ATOM 1570 C C . SER A 1 203 ? 22.129 -4.096 -11.416 1.00 92.44 203 SER A C 1
ATOM 1572 O O . SER A 1 203 ? 20.946 -3.783 -11.310 1.00 92.44 203 SER A O 1
ATOM 1574 N N . ASP A 1 204 ? 23.064 -3.724 -10.543 1.00 88.88 204 ASP A N 1
ATOM 1575 C CA . ASP A 1 204 ? 22.811 -2.891 -9.358 1.00 88.88 204 ASP A CA 1
ATOM 1576 C C . ASP A 1 204 ? 22.868 -1.382 -9.672 1.00 88.88 204 ASP A C 1
ATOM 1578 O O . ASP A 1 204 ? 23.094 -0.555 -8.787 1.00 88.88 204 ASP A O 1
ATOM 1582 N N . LEU A 1 205 ? 22.730 -1.004 -10.948 1.00 88.88 205 LEU A N 1
ATOM 1583 C CA . LEU A 1 205 ? 22.759 0.390 -11.375 1.00 88.88 205 LEU A CA 1
ATOM 1584 C C . LEU A 1 205 ? 21.649 1.189 -10.680 1.00 88.88 205 LEU A C 1
ATOM 1586 O O . LEU A 1 205 ? 20.471 0.849 -10.793 1.00 88.88 205 LEU A O 1
ATOM 1590 N N . ASP A 1 206 ? 22.013 2.313 -10.061 1.00 88.31 206 ASP A N 1
ATOM 1591 C CA . ASP A 1 206 ? 21.031 3.285 -9.590 1.00 88.31 206 ASP A CA 1
ATOM 1592 C C . ASP A 1 206 ? 20.376 4.000 -10.781 1.00 88.31 206 ASP A C 1
ATOM 1594 O O . ASP A 1 206 ? 20.960 4.853 -11.455 1.00 88.31 206 ASP A O 1
ATOM 1598 N N . THR A 1 207 ? 19.129 3.632 -11.039 1.00 86.38 207 THR A N 1
ATOM 1599 C CA . THR A 1 207 ? 18.303 4.150 -12.130 1.00 86.38 207 THR A CA 1
ATOM 1600 C C . THR A 1 207 ? 17.555 5.431 -11.755 1.00 86.38 207 THR A C 1
ATOM 1602 O O . THR A 1 207 ? 16.942 6.077 -12.615 1.00 86.38 207 THR A O 1
ATOM 1605 N N . THR A 1 208 ? 17.581 5.833 -10.480 1.00 84.12 208 THR A N 1
ATOM 1606 C CA . THR A 1 208 ? 16.854 7.016 -10.006 1.00 84.12 208 THR A CA 1
ATOM 1607 C C . THR A 1 208 ? 17.500 8.302 -10.523 1.00 84.12 208 THR A C 1
ATOM 1609 O O . THR A 1 208 ? 16.791 9.201 -10.979 1.00 84.12 208 THR A O 1
ATOM 1612 N N . ALA A 1 209 ? 18.833 8.347 -10.587 1.00 83.75 209 ALA A N 1
ATOM 1613 C CA . ALA A 1 209 ? 19.626 9.476 -11.072 1.00 83.75 209 ALA A CA 1
ATOM 1614 C C . ALA A 1 209 ? 19.805 9.480 -12.607 1.00 83.75 209 ALA A C 1
ATOM 1616 O O . ALA A 1 209 ? 20.923 9.486 -13.126 1.00 83.75 209 ALA A O 1
ATOM 1617 N N . HIS A 1 210 ? 18.701 9.488 -13.357 1.00 89.25 210 HIS A N 1
ATOM 1618 C CA . HIS A 1 210 ? 18.731 9.545 -14.823 1.00 89.25 210 HIS A CA 1
ATOM 1619 C C . HIS A 1 210 ? 18.481 10.963 -15.358 1.00 89.25 210 HIS A C 1
ATOM 1621 O O . HIS A 1 210 ? 17.807 11.789 -14.744 1.00 89.25 210 HIS A O 1
ATOM 1627 N N . ARG A 1 211 ? 19.025 11.250 -16.544 1.00 92.94 211 ARG A N 1
ATOM 1628 C CA . ARG A 1 211 ? 18.838 12.521 -17.259 1.00 92.94 211 ARG A CA 1
ATOM 1629 C C . ARG A 1 211 ? 17.913 12.332 -18.462 1.00 92.94 211 ARG A C 1
ATOM 1631 O O . ARG A 1 211 ? 18.012 11.304 -19.137 1.00 92.94 211 ARG A O 1
ATOM 1638 N N . PRO A 1 212 ? 17.051 13.313 -18.781 1.00 91.88 212 PRO A N 1
ATOM 1639 C CA . PRO A 1 212 ? 16.131 13.199 -19.904 1.00 91.88 212 PRO A CA 1
ATOM 1640 C C . PRO A 1 212 ? 16.877 13.118 -21.241 1.00 91.88 212 PRO A C 1
ATOM 1642 O O . PRO A 1 212 ? 17.917 13.749 -21.443 1.00 91.88 212 PRO A O 1
ATOM 1645 N N . LEU A 1 213 ? 16.306 12.355 -22.173 1.00 91.31 213 LEU A N 1
ATOM 16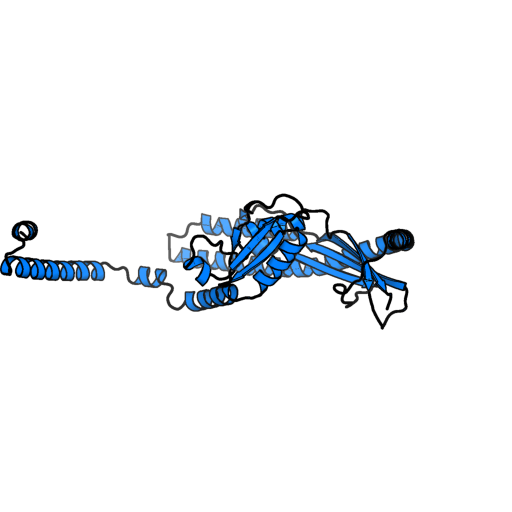46 C CA . LEU A 1 213 ? 16.801 12.210 -23.537 1.00 91.31 213 LEU A CA 1
ATOM 1647 C C . LEU A 1 213 ? 15.922 12.991 -24.522 1.00 91.31 213 LEU A C 1
ATOM 1649 O O . LEU A 1 213 ? 14.695 12.953 -24.454 1.00 91.31 213 LEU A O 1
ATOM 1653 N N . GLY A 1 214 ? 16.539 13.667 -25.496 1.00 92.88 214 GLY A N 1
ATOM 1654 C CA . GLY A 1 214 ? 15.799 14.345 -26.561 1.00 92.88 214 GLY A CA 1
ATOM 1655 C C . GLY A 1 214 ? 14.974 13.362 -27.404 1.00 92.88 214 GLY A C 1
ATOM 1656 O O . GLY A 1 214 ? 15.494 12.345 -27.869 1.00 92.88 214 GLY A O 1
ATOM 1657 N N . ARG A 1 215 ? 13.702 13.693 -27.669 1.00 92.62 215 ARG A N 1
ATOM 1658 C CA . ARG A 1 215 ? 12.710 12.811 -28.323 1.00 92.62 215 ARG A CA 1
ATOM 1659 C C . ARG A 1 215 ? 13.209 12.126 -29.601 1.00 92.62 215 ARG A C 1
ATOM 1661 O O . ARG A 1 215 ? 12.940 10.945 -29.811 1.00 92.62 215 ARG A O 1
ATOM 1668 N N . LYS A 1 216 ? 13.946 12.849 -30.453 1.00 93.44 216 LYS A N 1
ATOM 1669 C CA . LYS A 1 216 ? 14.491 12.306 -31.711 1.00 93.44 216 LYS A CA 1
ATOM 1670 C C . LYS A 1 216 ? 15.494 11.176 -31.458 1.00 93.44 216 LYS A C 1
ATOM 1672 O O . LYS A 1 216 ? 15.390 10.130 -32.089 1.00 93.44 216 LYS A O 1
ATOM 1677 N N . VAL A 1 217 ? 16.421 11.378 -30.521 1.00 91.06 217 VAL A N 1
ATOM 1678 C CA . VAL A 1 217 ? 17.438 10.379 -30.159 1.00 91.06 217 VAL A CA 1
ATOM 1679 C C . VAL A 1 217 ? 16.779 9.187 -29.473 1.00 91.06 217 VAL A C 1
ATOM 1681 O O . VAL A 1 217 ? 17.059 8.054 -29.843 1.00 91.06 217 VAL A O 1
ATOM 1684 N N . ALA A 1 218 ? 15.837 9.434 -28.555 1.00 92.38 218 ALA A N 1
ATOM 1685 C CA . ALA A 1 218 ? 15.074 8.375 -27.895 1.00 92.38 218 ALA A CA 1
ATOM 1686 C C . ALA A 1 218 ? 14.347 7.475 -28.905 1.00 92.38 218 ALA A C 1
ATOM 1688 O O . ALA A 1 218 ? 14.452 6.256 -28.834 1.00 92.38 218 ALA A O 1
ATOM 1689 N N . THR A 1 219 ? 13.675 8.073 -29.894 1.00 93.69 219 THR A N 1
ATOM 1690 C CA . THR A 1 219 ? 12.935 7.322 -30.921 1.00 93.69 219 THR A CA 1
ATOM 1691 C C . THR A 1 219 ? 13.868 6.444 -31.757 1.00 93.69 219 THR A C 1
ATOM 1693 O O . THR A 1 219 ? 13.584 5.267 -31.958 1.00 93.69 219 THR A O 1
ATOM 1696 N N . GLN A 1 220 ? 15.001 6.991 -32.211 1.00 92.81 220 GLN A N 1
ATOM 1697 C CA . GLN A 1 220 ? 15.990 6.236 -32.989 1.00 92.81 220 GLN A CA 1
ATOM 1698 C C . GLN A 1 220 ? 16.595 5.085 -32.183 1.00 92.81 220 GLN A C 1
ATOM 1700 O O . GLN A 1 220 ? 16.788 3.994 -32.712 1.00 92.81 220 GLN A O 1
ATOM 1705 N N . LEU A 1 221 ? 16.867 5.322 -30.902 1.00 91.00 221 LEU A N 1
ATOM 1706 C CA . LEU A 1 221 ? 17.461 4.338 -30.011 1.00 91.00 221 LEU A CA 1
ATOM 1707 C C . LEU A 1 221 ? 16.506 3.179 -29.729 1.00 91.00 221 LEU A C 1
ATOM 1709 O O . LEU A 1 221 ? 16.887 2.022 -29.881 1.00 91.00 221 LEU A O 1
ATOM 1713 N N . VAL A 1 222 ? 15.251 3.484 -29.389 1.00 93.31 222 VAL A N 1
ATOM 1714 C CA . VAL A 1 222 ? 14.218 2.462 -29.179 1.00 93.31 222 VAL A CA 1
ATOM 1715 C C . VAL A 1 222 ? 14.006 1.648 -30.454 1.00 93.31 222 VAL A C 1
ATOM 1717 O O . VAL A 1 222 ? 13.977 0.424 -30.385 1.00 93.31 222 VAL A O 1
ATOM 1720 N N . GLN A 1 223 ? 13.931 2.293 -31.624 1.00 94.12 223 GLN A N 1
ATOM 1721 C CA . GLN A 1 223 ? 13.806 1.594 -32.910 1.00 94.12 223 GLN A CA 1
ATOM 1722 C C . GLN A 1 223 ? 14.995 0.664 -33.184 1.00 94.12 223 GLN A C 1
ATOM 1724 O O . GLN A 1 223 ? 14.793 -0.477 -33.590 1.00 94.12 223 GLN A O 1
ATOM 1729 N N . ALA A 1 224 ? 16.222 1.124 -32.926 1.00 93.19 224 ALA A N 1
ATOM 1730 C CA . ALA A 1 224 ? 17.432 0.334 -33.139 1.00 93.19 224 ALA A CA 1
ATOM 1731 C C . ALA A 1 224 ? 17.539 -0.875 -32.195 1.00 93.19 224 ALA A C 1
ATOM 1733 O O . ALA A 1 224 ? 18.068 -1.909 -32.597 1.00 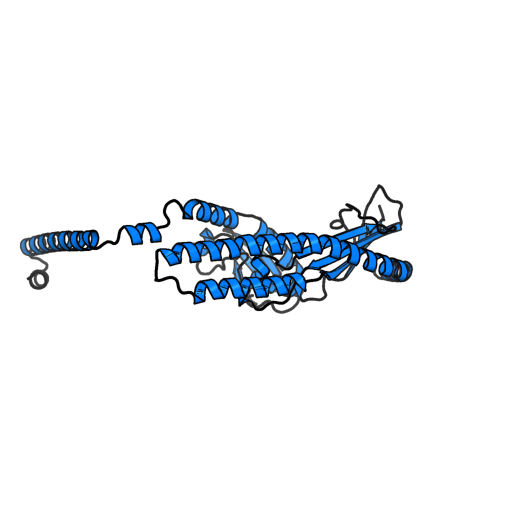93.19 224 ALA A O 1
ATOM 1734 N N . LEU A 1 225 ? 17.038 -0.748 -30.961 1.00 92.56 225 LEU A N 1
ATOM 1735 C CA . LEU A 1 225 ? 17.113 -1.789 -29.931 1.00 92.56 225 LEU A CA 1
ATOM 1736 C C . LEU A 1 225 ? 15.843 -2.643 -29.812 1.00 92.56 225 LEU A C 1
ATOM 1738 O O . LEU A 1 225 ? 15.808 -3.552 -28.990 1.00 92.56 225 LEU A O 1
ATOM 1742 N N . THR A 1 226 ? 14.789 -2.378 -30.593 1.00 94.12 226 THR A N 1
ATOM 1743 C CA . THR A 1 226 ? 13.478 -3.037 -30.424 1.00 94.12 226 THR A CA 1
ATOM 1744 C C . THR A 1 226 ? 13.565 -4.572 -30.368 1.00 94.12 226 THR A C 1
ATOM 1746 O O . THR A 1 226 ? 12.996 -5.143 -29.435 1.00 94.12 226 THR A O 1
ATOM 1749 N N . PRO A 1 227 ? 14.283 -5.266 -31.278 1.00 93.75 227 PRO A N 1
ATOM 1750 C CA . PRO A 1 227 ? 14.393 -6.726 -31.219 1.00 93.75 227 PRO A CA 1
ATOM 1751 C C . PRO A 1 227 ? 15.056 -7.231 -29.929 1.00 93.75 227 PRO A C 1
ATOM 1753 O O . PRO A 1 227 ? 14.586 -8.196 -29.329 1.00 93.75 227 PRO A O 1
ATOM 1756 N N . GLN A 1 228 ? 16.124 -6.566 -29.479 1.00 93.56 228 GLN A N 1
ATOM 1757 C CA . GLN A 1 228 ? 16.841 -6.918 -28.253 1.00 93.56 228 GLN A CA 1
ATOM 1758 C C . GLN A 1 228 ? 15.983 -6.639 -27.016 1.00 93.56 228 GLN A C 1
ATOM 1760 O O . GLN A 1 228 ? 15.886 -7.482 -26.130 1.00 93.56 228 GLN A O 1
ATOM 1765 N N . LEU A 1 229 ? 15.293 -5.494 -26.983 1.00 94.19 229 LEU A N 1
ATOM 1766 C CA . LEU A 1 229 ? 14.398 -5.121 -25.888 1.00 94.19 229 LEU A CA 1
ATOM 1767 C C . LEU A 1 229 ? 13.253 -6.124 -25.723 1.00 94.19 229 LEU A C 1
ATOM 1769 O O . LEU A 1 229 ? 12.913 -6.462 -24.596 1.00 94.19 229 LEU A O 1
ATOM 1773 N N . GLN A 1 230 ? 12.689 -6.647 -26.817 1.00 94.00 230 GLN A N 1
ATOM 1774 C CA . GLN A 1 230 ? 11.658 -7.690 -26.751 1.00 94.00 230 GLN A CA 1
ATOM 1775 C C . GLN A 1 230 ? 12.186 -8.986 -26.121 1.00 94.00 230 GLN A C 1
ATOM 1777 O O . GLN A 1 230 ? 11.518 -9.570 -25.269 1.00 94.00 230 GLN A O 1
ATOM 1782 N N . GLN A 1 231 ? 13.393 -9.416 -26.499 1.00 93.88 231 GLN A N 1
ATOM 1783 C CA . GLN A 1 231 ? 14.033 -10.592 -25.902 1.00 93.88 231 GLN A CA 1
ATOM 1784 C C . GLN A 1 231 ? 14.349 -10.371 -24.418 1.00 93.88 231 GLN A C 1
ATOM 1786 O O . GLN A 1 231 ? 14.052 -11.229 -23.587 1.00 93.88 231 GLN A O 1
ATOM 1791 N N . HIS A 1 232 ? 14.892 -9.203 -24.071 1.00 94.31 232 HIS A N 1
ATOM 1792 C CA . HIS A 1 232 ? 15.227 -8.855 -22.691 1.00 94.31 232 HIS A CA 1
ATOM 1793 C C . HIS A 1 232 ? 13.981 -8.740 -21.818 1.00 94.31 232 HIS A C 1
ATOM 1795 O O . HIS A 1 232 ? 14.007 -9.168 -20.671 1.00 94.31 232 HIS A O 1
ATOM 1801 N N . LEU A 1 233 ? 12.876 -8.220 -22.355 1.00 95.88 233 LEU A N 1
ATOM 1802 C CA . LEU A 1 233 ? 11.612 -8.124 -21.633 1.00 95.88 233 LEU A CA 1
ATOM 1803 C C . LEU A 1 233 ? 11.034 -9.508 -21.315 1.00 95.88 233 LEU A C 1
ATOM 1805 O O . LEU A 1 233 ? 10.539 -9.729 -20.211 1.00 95.88 233 LEU A O 1
ATOM 1809 N N . GLN A 1 234 ? 11.132 -10.453 -22.255 1.00 95.19 234 GLN A N 1
ATOM 1810 C CA . GLN A 1 234 ? 10.724 -11.836 -22.017 1.00 95.19 234 GLN A CA 1
ATOM 1811 C C . GLN A 1 234 ? 11.583 -12.485 -20.923 1.00 95.19 234 GLN A C 1
ATOM 1813 O O . GLN A 1 234 ? 11.043 -13.106 -20.009 1.00 95.19 234 GLN A O 1
ATOM 1818 N N . HIS A 1 235 ? 12.902 -12.283 -20.967 1.00 96.12 235 HIS A N 1
ATOM 1819 C CA . HIS A 1 235 ? 13.796 -12.784 -19.925 1.00 96.12 235 HIS A CA 1
ATOM 1820 C C . HIS A 1 235 ? 13.534 -12.128 -18.560 1.00 96.12 235 HIS A C 1
ATOM 1822 O O . HIS A 1 235 ? 13.477 -12.813 -17.539 1.00 96.12 235 HIS A O 1
ATOM 1828 N N . ALA A 1 236 ? 13.296 -10.814 -18.532 1.00 96.88 236 ALA A N 1
ATOM 1829 C CA . ALA A 1 236 ? 12.927 -10.084 -17.324 1.00 96.88 236 ALA A CA 1
ATOM 1830 C C . ALA A 1 236 ? 11.639 -10.644 -16.709 1.00 96.88 236 ALA A C 1
ATOM 1832 O O . ALA A 1 236 ? 11.577 -10.834 -15.498 1.00 96.88 236 ALA A O 1
ATOM 1833 N N . ARG A 1 237 ? 10.641 -10.995 -17.533 1.00 96.75 237 ARG A N 1
ATOM 1834 C CA . ARG A 1 237 ? 9.409 -11.637 -17.059 1.00 96.75 237 ARG A CA 1
ATOM 1835 C C . ARG A 1 237 ? 9.679 -12.989 -16.399 1.00 96.75 237 ARG A C 1
ATOM 1837 O O . ARG A 1 237 ? 9.102 -13.274 -15.355 1.00 96.75 237 ARG A O 1
ATOM 1844 N N . GLU A 1 238 ? 10.555 -13.814 -16.968 1.00 96.19 238 GLU A N 1
ATOM 1845 C CA . GLU A 1 238 ? 10.935 -15.103 -16.370 1.00 96.19 238 GLU A CA 1
ATOM 1846 C C . GLU A 1 238 ? 11.626 -14.925 -15.012 1.00 96.19 238 GLU A C 1
ATOM 1848 O O . GLU A 1 238 ? 11.343 -15.665 -14.068 1.00 96.19 238 GLU A O 1
ATOM 1853 N N . LEU A 1 239 ? 12.516 -13.935 -14.893 1.00 96.62 239 LEU A N 1
ATOM 1854 C CA . LEU A 1 239 ? 13.174 -13.596 -13.630 1.00 96.62 239 LEU A CA 1
ATOM 1855 C C . LEU A 1 239 ? 12.177 -13.053 -12.599 1.00 96.62 239 LEU A C 1
ATOM 1857 O O . LEU A 1 239 ? 12.197 -13.492 -11.448 1.00 96.62 239 LEU A O 1
ATOM 1861 N N . ALA A 1 240 ? 11.273 -12.165 -13.015 1.00 97.31 240 ALA A N 1
ATOM 1862 C CA . ALA A 1 240 ? 10.234 -11.608 -12.156 1.00 97.31 240 ALA A CA 1
ATOM 1863 C C . ALA A 1 240 ? 9.292 -12.700 -11.644 1.00 97.31 240 ALA A C 1
ATOM 1865 O O . ALA A 1 240 ? 9.001 -12.740 -10.456 1.00 97.31 240 ALA A O 1
ATOM 1866 N N . HIS A 1 241 ? 8.885 -13.638 -12.503 1.00 96.31 241 HIS A N 1
ATOM 1867 C CA . HIS A 1 241 ? 8.048 -14.770 -12.108 1.00 96.31 241 HIS A CA 1
ATOM 1868 C C . HIS A 1 241 ? 8.756 -15.681 -11.086 1.00 96.31 241 HIS A C 1
ATOM 1870 O O . HIS A 1 241 ? 8.144 -16.143 -10.125 1.00 96.31 241 HIS A O 1
ATOM 1876 N N . LYS A 1 242 ? 10.074 -15.896 -11.220 1.00 95.75 242 LYS A N 1
ATOM 1877 C CA . LYS A 1 242 ? 10.854 -16.631 -10.207 1.00 95.75 242 LYS A CA 1
ATOM 1878 C C . LYS A 1 242 ? 10.884 -15.913 -8.856 1.00 95.75 242 LYS A C 1
ATOM 1880 O O . LYS A 1 242 ? 10.706 -16.574 -7.837 1.00 95.75 242 LYS A O 1
ATOM 1885 N N . GLN A 1 243 ? 11.092 -14.594 -8.839 1.00 96.50 243 GLN A N 1
ATOM 1886 C CA . GLN A 1 243 ? 11.047 -13.807 -7.599 1.00 96.50 243 GLN A CA 1
ATOM 1887 C C . GLN A 1 243 ? 9.633 -13.781 -7.001 1.00 96.50 243 GLN A C 1
ATOM 1889 O O . GLN A 1 243 ? 9.469 -13.953 -5.797 1.00 96.50 243 GLN A O 1
ATOM 1894 N N . ALA A 1 244 ? 8.607 -13.672 -7.843 1.00 96.75 244 ALA A N 1
ATOM 1895 C CA . ALA A 1 244 ? 7.210 -13.703 -7.430 1.00 96.75 244 ALA A CA 1
ATOM 1896 C C . ALA A 1 244 ? 6.832 -15.014 -6.737 1.00 96.75 244 ALA A C 1
ATOM 1898 O O . ALA A 1 244 ? 6.160 -14.979 -5.715 1.00 96.75 244 ALA A O 1
ATOM 1899 N N . ASN A 1 245 ? 7.319 -16.161 -7.220 1.00 96.31 245 ASN A N 1
ATOM 1900 C CA . ASN A 1 245 ? 7.075 -17.451 -6.567 1.00 96.31 245 ASN A CA 1
ATOM 1901 C C . ASN A 1 245 ? 7.623 -17.507 -5.132 1.00 96.31 245 ASN A C 1
ATOM 1903 O O . ASN A 1 245 ? 7.044 -18.183 -4.283 1.00 96.31 245 ASN A O 1
ATOM 1907 N N . HIS A 1 246 ? 8.711 -16.786 -4.841 1.00 96.00 246 HIS A N 1
ATOM 1908 C CA . HIS A 1 246 ? 9.215 -16.668 -3.475 1.00 96.00 246 HIS A CA 1
ATOM 1909 C C . HIS A 1 246 ? 8.261 -15.843 -2.601 1.00 96.00 246 HIS A C 1
ATOM 1911 O O . HIS A 1 246 ? 7.825 -16.332 -1.561 1.00 96.00 246 HIS A O 1
ATOM 1917 N N . VAL A 1 247 ? 7.860 -14.660 -3.079 1.00 96.81 247 VAL A N 1
ATOM 1918 C CA . VAL A 1 247 ? 6.898 -13.775 -2.395 1.00 96.81 247 VAL A CA 1
ATOM 1919 C C . VAL A 1 247 ? 5.556 -14.480 -2.163 1.00 96.81 247 VAL A C 1
ATOM 1921 O O . VAL A 1 247 ? 4.987 -14.390 -1.078 1.00 96.81 247 VAL A O 1
ATOM 1924 N N . LEU A 1 248 ? 5.062 -15.246 -3.141 1.00 97.25 248 LEU A N 1
ATOM 1925 C CA . LEU A 1 248 ? 3.844 -16.049 -3.001 1.00 97.25 248 LEU A CA 1
ATOM 1926 C C . LEU A 1 248 ? 3.979 -17.117 -1.915 1.00 97.25 248 LEU A C 1
ATOM 1928 O O . LEU A 1 248 ? 3.050 -17.310 -1.134 1.00 97.25 248 LEU A O 1
ATOM 1932 N N . GLY A 1 249 ? 5.132 -17.785 -1.832 1.00 96.69 249 GLY A N 1
ATOM 1933 C CA . GLY A 1 249 ? 5.410 -18.745 -0.766 1.00 96.69 249 GLY A CA 1
ATOM 1934 C C . GLY A 1 249 ? 5.383 -18.099 0.622 1.00 96.69 249 GLY A C 1
ATOM 1935 O O . GLY A 1 249 ? 4.781 -18.648 1.545 1.00 96.69 249 GLY A O 1
ATOM 1936 N N . GLU A 1 250 ? 5.979 -16.915 0.768 1.00 97.00 250 GLU A N 1
ATOM 1937 C CA . GLU A 1 250 ? 5.942 -16.143 2.016 1.00 97.00 250 GLU A CA 1
ATOM 1938 C C . GLU A 1 250 ? 4.518 -15.705 2.376 1.00 97.00 250 GLU A C 1
ATOM 1940 O O . GLU A 1 250 ? 4.079 -15.928 3.506 1.00 97.00 250 GLU A O 1
ATOM 1945 N N . ALA A 1 251 ? 3.763 -15.175 1.410 1.00 97.38 251 ALA A N 1
ATOM 1946 C CA . ALA A 1 251 ? 2.372 -14.768 1.593 1.00 97.38 251 ALA A CA 1
ATOM 1947 C C . ALA A 1 251 ? 1.470 -15.947 1.995 1.00 97.38 251 ALA A C 1
ATOM 1949 O O . ALA A 1 251 ? 0.655 -15.826 2.913 1.00 97.38 251 ALA A O 1
ATOM 1950 N N . MET A 1 252 ? 1.636 -17.111 1.356 1.00 97.31 252 MET A N 1
ATOM 1951 C CA . MET A 1 252 ? 0.910 -18.338 1.704 1.00 97.31 252 MET A CA 1
ATOM 1952 C C . MET A 1 252 ? 1.232 -18.794 3.128 1.00 97.31 252 MET A C 1
ATOM 1954 O O . MET A 1 252 ? 0.314 -19.095 3.892 1.00 97.31 252 MET A O 1
ATOM 1958 N N . ASN A 1 253 ? 2.512 -18.811 3.507 1.00 98.00 253 ASN A N 1
ATOM 1959 C CA . ASN A 1 253 ? 2.933 -19.202 4.851 1.00 98.00 253 ASN A CA 1
ATOM 1960 C C . ASN A 1 253 ? 2.419 -18.227 5.917 1.00 98.00 253 ASN A C 1
ATOM 1962 O O . ASN A 1 253 ? 1.922 -18.664 6.958 1.00 98.00 253 ASN A O 1
ATOM 1966 N N . ALA A 1 254 ? 2.493 -16.918 5.660 1.00 97.75 254 ALA A N 1
ATOM 1967 C CA . ALA A 1 254 ? 1.967 -15.891 6.553 1.00 97.75 254 ALA A CA 1
ATOM 1968 C C . ALA A 1 254 ? 0.451 -16.050 6.745 1.00 97.75 254 ALA A C 1
ATOM 1970 O O . ALA A 1 254 ? -0.022 -16.116 7.880 1.00 97.75 254 ALA A O 1
ATOM 1971 N N . MET A 1 255 ? -0.298 -16.217 5.649 1.00 98.00 255 MET A N 1
ATOM 1972 C CA . MET A 1 255 ? -1.744 -16.451 5.673 1.00 98.00 255 MET A CA 1
ATOM 1973 C C . MET A 1 255 ? -2.111 -17.703 6.474 1.00 98.00 255 MET A C 1
ATOM 1975 O O . MET A 1 255 ? -2.950 -17.628 7.374 1.00 98.00 255 MET A O 1
ATOM 1979 N N . GLN A 1 256 ? -1.447 -18.832 6.210 1.00 97.31 256 GLN A N 1
ATOM 1980 C CA . GLN A 1 256 ? -1.696 -20.086 6.924 1.00 97.31 256 GLN A CA 1
ATOM 1981 C C . GLN A 1 256 ? -1.367 -19.978 8.412 1.00 97.31 256 GLN A C 1
ATOM 1983 O O . GLN A 1 256 ? -2.133 -20.459 9.243 1.00 97.31 256 GLN A O 1
ATOM 1988 N N . THR A 1 257 ? -0.264 -19.317 8.760 1.00 97.81 257 THR A N 1
ATOM 1989 C CA . THR A 1 257 ? 0.154 -19.149 10.156 1.00 97.81 257 THR A CA 1
ATOM 1990 C C . THR A 1 257 ? -0.819 -18.253 10.916 1.00 97.81 257 THR A C 1
ATOM 1992 O O . THR A 1 257 ? -1.271 -18.613 12.000 1.00 97.81 257 THR A O 1
ATOM 1995 N N . THR A 1 258 ? -1.179 -17.096 10.351 1.00 97.00 258 THR A N 1
ATOM 1996 C CA . THR A 1 258 ? -2.076 -16.137 11.006 1.00 97.00 258 THR A CA 1
ATOM 1997 C C . THR A 1 258 ? -3.495 -16.683 11.132 1.00 97.00 258 THR A C 1
ATOM 1999 O O . THR A 1 258 ? -4.045 -16.700 12.231 1.00 97.00 258 THR A O 1
ATOM 2002 N N . LEU A 1 259 ? -4.098 -17.136 10.029 1.00 97.44 259 LEU A N 1
ATOM 2003 C CA . LEU A 1 259 ? -5.491 -17.586 10.040 1.00 97.44 259 LEU A CA 1
ATOM 2004 C C . LEU A 1 259 ? -5.637 -18.982 10.654 1.00 97.44 259 LEU A C 1
ATOM 2006 O O . LEU A 1 259 ? -6.578 -19.215 11.405 1.00 97.44 259 LEU A O 1
ATOM 2010 N N . GLY A 1 260 ? -4.682 -19.886 10.419 1.00 97.12 260 GLY A N 1
ATOM 2011 C CA . GLY A 1 260 ? -4.674 -21.208 11.048 1.00 97.12 260 GLY A CA 1
ATOM 2012 C C . GLY A 1 260 ? -4.475 -21.132 12.563 1.00 97.12 260 GLY A C 1
ATOM 2013 O O . GLY A 1 260 ? -5.149 -21.845 13.306 1.00 97.12 260 GLY A O 1
ATOM 2014 N N . GLY A 1 261 ? -3.618 -20.220 13.036 1.00 97.06 261 GLY A N 1
ATOM 2015 C CA . GLY A 1 261 ? -3.475 -19.929 14.463 1.00 97.06 261 GLY A CA 1
ATOM 2016 C C . GLY A 1 261 ? -4.768 -19.394 15.083 1.00 97.06 261 GLY A C 1
ATOM 2017 O O . GLY A 1 261 ? -5.146 -19.816 16.174 1.00 97.06 261 GLY A O 1
ATOM 2018 N N . GLU A 1 262 ? -5.485 -18.524 14.370 1.00 96.44 262 GLU A N 1
ATOM 2019 C CA . GLU A 1 262 ? -6.772 -17.989 14.822 1.00 96.44 262 GLU A CA 1
ATOM 2020 C C . GLU A 1 262 ? -7.873 -19.060 14.860 1.00 96.44 262 GLU A C 1
ATOM 2022 O O . GLU A 1 262 ? -8.602 -19.153 15.848 1.00 96.44 262 GLU A O 1
ATOM 2027 N N . VAL A 1 263 ? -7.951 -19.927 13.844 1.00 97.38 263 VAL A N 1
ATOM 2028 C CA . VAL A 1 263 ? -8.852 -21.094 13.835 1.00 97.38 263 VAL A CA 1
ATOM 2029 C C . VAL A 1 263 ? -8.590 -21.983 15.047 1.00 97.38 263 VAL A C 1
ATOM 2031 O O . VAL A 1 263 ? -9.531 -22.360 15.747 1.00 97.38 263 VAL A O 1
ATOM 2034 N N . GLN A 1 264 ? -7.322 -22.299 15.325 1.00 97.12 264 GLN A N 1
ATOM 2035 C CA . GLN A 1 264 ? -6.967 -23.126 16.476 1.00 97.12 264 GLN A CA 1
ATOM 2036 C C . GLN A 1 264 ? -7.349 -22.443 17.793 1.00 97.12 264 GLN A C 1
ATOM 2038 O O . GLN A 1 264 ? -7.982 -23.064 18.644 1.00 97.12 264 GLN A O 1
ATOM 2043 N N . ARG A 1 265 ? -7.054 -21.145 17.930 1.00 96.38 265 ARG A N 1
ATOM 2044 C CA . ARG A 1 265 ? -7.422 -20.345 19.105 1.00 96.38 265 ARG A CA 1
ATOM 2045 C C . ARG A 1 265 ? -8.931 -20.358 19.356 1.00 96.38 265 ARG A C 1
ATOM 2047 O O . ARG A 1 265 ? -9.353 -20.521 20.500 1.00 96.38 265 ARG A O 1
ATOM 2054 N N . LEU A 1 266 ? -9.747 -20.187 18.314 1.00 96.62 266 LEU A N 1
ATOM 2055 C CA . LEU A 1 266 ? -11.206 -20.221 18.435 1.00 96.62 266 LEU A CA 1
ATOM 2056 C C . LEU A 1 266 ? -11.716 -21.616 18.808 1.00 96.62 266 LEU A C 1
ATOM 2058 O O . LEU A 1 266 ? -12.570 -21.715 19.685 1.00 96.62 266 LEU A O 1
ATOM 2062 N N . LYS A 1 267 ? -11.161 -22.684 18.218 1.00 95.38 267 LYS A N 1
ATOM 2063 C CA . LYS A 1 267 ? -11.490 -24.076 18.582 1.00 95.38 267 LYS A CA 1
ATOM 2064 C C . LYS A 1 267 ? -11.165 -24.373 20.046 1.00 95.38 267 LYS A C 1
ATOM 2066 O O . LYS A 1 267 ? -11.981 -24.976 20.739 1.00 95.38 267 LYS A O 1
ATOM 2071 N N . ASP A 1 268 ? -10.013 -23.921 20.534 1.00 95.75 268 ASP A N 1
ATOM 2072 C CA . ASP A 1 268 ? -9.608 -24.113 21.930 1.00 95.75 268 ASP A CA 1
ATOM 2073 C C . ASP A 1 268 ? -10.531 -23.351 22.892 1.00 95.75 268 ASP A C 1
ATOM 2075 O O . ASP A 1 268 ? -10.967 -23.893 23.909 1.00 95.75 268 ASP A O 1
ATOM 2079 N N . LEU A 1 269 ? -10.889 -22.107 22.555 1.00 94.50 269 LEU A N 1
ATOM 2080 C CA . LEU A 1 269 ? -11.820 -21.319 23.359 1.00 94.50 269 LEU A CA 1
ATOM 2081 C C . LEU A 1 269 ? -13.240 -21.894 23.332 1.00 94.50 269 LEU A C 1
ATOM 2083 O O . LEU A 1 269 ? -13.912 -21.867 24.361 1.00 94.50 269 LEU A O 1
ATOM 2087 N N . GLN A 1 270 ? -13.696 -22.438 22.201 1.00 95.94 270 GLN A N 1
ATOM 2088 C CA . GLN A 1 270 ? -15.036 -23.010 22.061 1.00 95.94 270 GLN A CA 1
ATOM 2089 C C . GLN A 1 270 ? -15.264 -24.185 23.023 1.00 95.94 270 GLN A C 1
ATOM 2091 O O . GLN A 1 270 ? -16.360 -24.335 23.560 1.00 95.94 270 GLN A O 1
ATOM 2096 N N . GLN A 1 271 ? -14.221 -24.969 23.322 1.00 94.06 271 GLN A N 1
ATOM 2097 C CA . GLN A 1 271 ? -14.291 -26.065 24.299 1.00 94.06 271 GLN A CA 1
ATOM 2098 C C . GLN A 1 271 ? -14.681 -25.590 25.707 1.00 94.06 271 GLN A C 1
ATOM 2100 O O . GLN A 1 271 ? -15.217 -26.369 26.493 1.00 94.06 271 GLN A O 1
ATOM 2105 N N . GLN A 1 272 ? -14.399 -24.326 26.038 1.00 92.94 272 GLN A N 1
ATOM 2106 C CA . GLN A 1 272 ? -14.613 -23.747 27.368 1.00 92.94 272 GLN A CA 1
ATOM 2107 C C . GLN A 1 272 ? -15.639 -22.603 27.372 1.00 92.94 272 GLN A C 1
ATOM 2109 O O . GLN A 1 272 ? -16.093 -22.193 28.440 1.00 92.94 272 GLN A O 1
ATOM 2114 N N . ASN A 1 273 ? -16.019 -22.087 26.200 1.00 89.50 273 ASN A N 1
ATOM 2115 C CA . ASN A 1 273 ? -16.926 -20.959 26.041 1.00 89.50 273 ASN A CA 1
ATOM 2116 C C . ASN A 1 273 ? -17.960 -21.227 24.927 1.00 89.50 273 ASN A C 1
ATOM 2118 O O . ASN A 1 273 ? -17.655 -21.024 23.748 1.00 89.50 273 ASN A O 1
ATOM 2122 N N . PRO A 1 274 ? -19.209 -21.595 25.277 1.00 90.50 274 PRO A N 1
ATOM 2123 C CA . PRO A 1 274 ? -20.258 -21.893 24.301 1.00 90.50 274 PRO A CA 1
ATOM 2124 C C . PRO A 1 274 ? -20.742 -20.662 23.514 1.00 90.50 274 PRO A C 1
ATOM 2126 O O . PRO A 1 274 ? -21.564 -20.806 22.615 1.00 90.50 274 PRO A O 1
ATOM 2129 N N . ALA A 1 275 ? -20.269 -19.452 23.838 1.00 92.44 275 ALA A N 1
ATOM 2130 C CA . ALA A 1 275 ? -20.590 -18.249 23.072 1.00 92.44 275 ALA A CA 1
ATOM 2131 C C . ALA A 1 275 ? -19.920 -18.219 21.684 1.00 92.44 275 ALA A C 1
ATOM 2133 O O . ALA A 1 275 ? -20.359 -17.452 20.828 1.00 92.44 275 ALA A O 1
ATOM 2134 N N . ILE A 1 276 ? -18.877 -19.028 21.460 1.00 93.56 276 ILE A N 1
ATOM 2135 C CA . ILE A 1 276 ? -18.173 -19.115 20.174 1.00 93.56 276 ILE A CA 1
ATOM 2136 C C . ILE A 1 276 ? -18.925 -20.064 19.246 1.00 93.56 276 ILE A C 1
ATOM 2138 O O . ILE A 1 276 ? -19.102 -21.248 19.543 1.00 93.56 276 ILE A O 1
ATOM 2142 N N . ARG A 1 277 ? -19.365 -19.536 18.106 1.00 95.94 277 ARG A N 1
ATOM 2143 C CA . ARG A 1 277 ? -20.209 -20.254 17.147 1.00 95.94 277 ARG A CA 1
ATOM 2144 C C . ARG A 1 277 ? -19.355 -20.994 16.124 1.00 95.94 277 ARG A C 1
ATOM 2146 O O . ARG A 1 277 ? -18.365 -20.453 15.640 1.00 95.94 277 ARG A O 1
ATOM 2153 N N . ASP A 1 278 ? -19.817 -22.166 15.688 1.00 95.19 278 ASP A N 1
ATOM 2154 C CA . ASP A 1 278 ? -19.168 -22.929 14.607 1.00 95.19 278 ASP A CA 1
ATOM 2155 C C . ASP A 1 278 ? -19.012 -22.096 13.328 1.00 95.19 278 ASP A C 1
ATOM 2157 O O . ASP A 1 278 ? -17.982 -22.155 12.661 1.00 95.19 278 ASP A O 1
ATOM 2161 N N . SER A 1 279 ? -19.991 -21.230 13.044 1.00 96.62 279 SER A N 1
ATOM 2162 C CA . SER A 1 279 ? -19.969 -20.328 11.890 1.00 96.62 279 SER A CA 1
ATOM 2163 C C . SER A 1 279 ? -18.783 -19.357 11.886 1.00 96.62 279 SER A C 1
ATOM 2165 O O . SER A 1 279 ? -18.383 -18.889 10.826 1.00 96.62 279 SER A O 1
ATOM 2167 N N . GLU A 1 280 ? -18.242 -19.001 13.056 1.00 95.00 280 GLU A N 1
ATOM 2168 C CA . GLU A 1 280 ? -17.089 -18.093 13.162 1.00 95.00 280 GLU A CA 1
ATOM 2169 C C . GLU A 1 280 ? -15.792 -18.804 12.767 1.00 95.00 280 GLU A C 1
ATOM 2171 O O . GLU A 1 280 ? -14.943 -18.217 12.103 1.00 95.00 280 GLU A O 1
ATOM 2176 N N . ILE A 1 281 ? -15.672 -20.086 13.115 1.00 96.00 281 ILE A N 1
ATOM 2177 C CA . ILE A 1 281 ? -14.543 -20.937 12.733 1.00 96.00 281 ILE A CA 1
ATOM 2178 C C . ILE A 1 281 ? -14.629 -21.271 11.241 1.00 96.00 281 ILE A C 1
ATOM 2180 O O . ILE A 1 281 ? -13.660 -21.077 10.506 1.00 96.00 281 ILE A O 1
ATOM 2184 N N . GLU A 1 282 ? -15.808 -21.702 10.783 1.00 97.06 282 GLU A N 1
ATOM 2185 C CA . GLU A 1 282 ? -16.069 -22.038 9.381 1.00 97.06 282 GLU A CA 1
ATOM 2186 C C . GLU A 1 282 ? -15.792 -20.844 8.455 1.00 97.06 282 GLU A C 1
ATOM 2188 O O . GLU A 1 282 ? -15.198 -21.007 7.391 1.00 97.06 282 GLU A O 1
ATOM 2193 N N . PHE A 1 283 ? -16.146 -19.624 8.876 1.00 96.00 283 PHE A N 1
ATOM 2194 C CA . PHE A 1 283 ? -15.852 -18.409 8.117 1.00 96.00 283 PHE A CA 1
ATOM 2195 C C . PHE A 1 283 ? -14.354 -18.258 7.815 1.00 96.00 283 PHE A C 1
ATOM 2197 O O . PHE A 1 283 ? -13.984 -17.980 6.671 1.00 96.00 283 PHE A O 1
ATOM 2204 N N . ILE A 1 284 ? -13.486 -18.472 8.810 1.00 96.56 284 ILE A N 1
ATOM 2205 C CA . ILE A 1 284 ? -12.034 -18.344 8.629 1.00 96.56 284 ILE A CA 1
ATOM 2206 C C . ILE A 1 284 ? -11.493 -19.495 7.774 1.00 96.56 284 ILE A C 1
ATOM 2208 O O . ILE A 1 284 ? -10.663 -19.264 6.898 1.00 96.56 284 ILE A O 1
ATOM 2212 N N . GLU A 1 285 ? -11.987 -20.722 7.958 1.00 97.19 285 GLU A N 1
ATOM 2213 C CA . GLU A 1 285 ? -11.582 -21.874 7.139 1.00 97.19 285 GLU A CA 1
ATOM 2214 C C . GLU A 1 285 ? -11.944 -21.676 5.653 1.00 97.19 285 GLU A C 1
ATOM 2216 O O . GLU A 1 285 ? -11.113 -21.907 4.768 1.00 97.19 285 GLU A O 1
ATOM 2221 N N . ILE A 1 286 ? -13.146 -21.161 5.367 1.00 97.00 286 ILE A N 1
ATOM 2222 C CA . ILE A 1 286 ? -13.572 -20.788 4.009 1.00 97.00 286 ILE A CA 1
ATOM 2223 C C . ILE A 1 286 ? -12.689 -19.660 3.460 1.00 97.00 286 ILE A C 1
ATOM 2225 O O . ILE A 1 286 ? -12.250 -19.730 2.307 1.00 97.00 286 ILE A O 1
ATOM 2229 N N . GLN A 1 287 ? -12.397 -18.637 4.270 1.00 97.06 287 GLN A N 1
ATOM 2230 C CA . GLN A 1 287 ? -11.516 -17.535 3.879 1.00 97.06 287 GLN A CA 1
ATOM 2231 C C . GLN A 1 287 ? -10.119 -18.045 3.498 1.00 97.06 287 GLN A C 1
ATOM 2233 O O . GLN A 1 287 ? -9.598 -17.659 2.452 1.00 97.06 287 GLN A O 1
ATOM 2238 N N . MET A 1 288 ? -9.531 -18.943 4.293 1.00 97.75 288 MET A N 1
ATOM 2239 C CA . MET A 1 288 ? -8.224 -19.551 4.019 1.00 97.75 288 MET A CA 1
ATOM 2240 C C . MET A 1 288 ? -8.217 -20.331 2.704 1.00 97.75 288 MET A C 1
ATOM 2242 O O . MET A 1 288 ? -7.290 -20.185 1.902 1.00 97.75 288 MET A O 1
ATOM 2246 N N . ALA A 1 289 ? -9.247 -21.144 2.456 1.00 97.56 289 ALA A N 1
ATOM 2247 C CA . ALA A 1 289 ? -9.364 -21.909 1.219 1.00 97.56 289 ALA A CA 1
ATOM 2248 C C . ALA A 1 289 ? -9.479 -20.986 -0.006 1.00 97.56 289 ALA A C 1
ATOM 2250 O O . ALA A 1 289 ? -8.784 -21.182 -1.007 1.00 97.56 289 ALA A O 1
ATOM 2251 N N . ALA A 1 290 ? -10.305 -19.940 0.089 1.00 97.50 290 ALA A N 1
ATOM 2252 C CA . ALA A 1 290 ? -10.471 -18.954 -0.973 1.00 97.50 290 ALA A CA 1
ATOM 2253 C C . ALA A 1 290 ? -9.176 -18.167 -1.240 1.00 97.50 290 ALA A C 1
ATOM 2255 O O . ALA A 1 290 ? -8.771 -18.033 -2.395 1.00 97.50 290 ALA A O 1
ATOM 2256 N N . LEU A 1 291 ? -8.489 -17.703 -0.191 1.00 97.62 291 LEU A N 1
ATOM 2257 C CA . LEU A 1 291 ? -7.198 -17.018 -0.307 1.00 97.62 291 LEU A CA 1
ATOM 2258 C C . LEU A 1 291 ? -6.124 -17.918 -0.915 1.00 97.62 291 LEU A C 1
ATOM 2260 O O . LEU A 1 291 ? -5.378 -17.470 -1.779 1.00 97.62 291 LEU A O 1
ATOM 2264 N N . THR A 1 292 ? -6.070 -19.191 -0.518 1.00 97.38 292 THR A N 1
ATOM 2265 C CA . THR A 1 292 ? -5.113 -20.157 -1.079 1.00 97.38 292 THR A CA 1
ATOM 2266 C C . THR A 1 292 ? -5.271 -20.264 -2.591 1.00 97.38 292 THR A C 1
ATOM 2268 O O . THR A 1 292 ? -4.280 -20.194 -3.314 1.00 97.38 292 THR A O 1
ATOM 2271 N N . LYS A 1 293 ? -6.514 -20.370 -3.076 1.00 96.94 293 LYS A N 1
ATOM 2272 C CA . LYS A 1 293 ? -6.796 -20.417 -4.512 1.00 96.94 293 LYS A CA 1
ATOM 2273 C C . LYS A 1 293 ? -6.346 -19.135 -5.221 1.00 96.94 293 LYS A C 1
ATOM 2275 O O . LYS A 1 293 ? -5.678 -19.210 -6.244 1.00 96.94 293 LYS A O 1
ATOM 2280 N N . VAL A 1 294 ? -6.675 -17.971 -4.660 1.00 96.50 294 VAL A N 1
ATOM 2281 C CA . VAL A 1 294 ? -6.289 -16.671 -5.233 1.00 96.50 294 VAL A CA 1
ATOM 2282 C C . VAL A 1 294 ? -4.766 -16.534 -5.330 1.00 96.50 294 VAL A C 1
ATOM 2284 O O . VAL A 1 294 ? -4.256 -16.137 -6.376 1.00 96.50 294 VAL A O 1
ATOM 2287 N N . LEU A 1 295 ? -4.034 -16.898 -4.272 1.00 96.06 295 LEU A N 1
ATOM 2288 C CA . LEU A 1 295 ? -2.569 -16.840 -4.240 1.00 96.06 295 LEU A CA 1
ATOM 2289 C C . LEU A 1 295 ? -1.938 -17.790 -5.269 1.00 96.06 295 LEU A C 1
ATOM 2291 O O . LEU A 1 295 ? -0.990 -17.410 -5.946 1.00 96.06 295 LEU A O 1
ATOM 2295 N N . GLN A 1 296 ? -2.489 -18.995 -5.440 1.00 94.31 296 GLN A N 1
ATOM 2296 C CA . GLN A 1 296 ? -2.016 -19.958 -6.444 1.00 94.31 296 GLN A CA 1
ATOM 2297 C C . GLN A 1 296 ? -2.223 -19.492 -7.893 1.00 94.31 296 GLN A C 1
ATOM 2299 O O . GLN A 1 296 ? -1.457 -19.880 -8.770 1.00 94.31 296 GLN A O 1
ATOM 2304 N N . GLU A 1 297 ? -3.252 -18.685 -8.153 1.00 93.12 297 GLU A N 1
ATOM 2305 C CA . GLU A 1 297 ? -3.579 -18.158 -9.487 1.00 93.12 297 GLU A CA 1
ATOM 2306 C C . GLU A 1 297 ? -2.915 -16.796 -9.778 1.00 93.12 297 GLU A C 1
ATOM 2308 O O . GLU A 1 297 ? -3.108 -16.229 -10.854 1.00 93.12 297 GLU A O 1
ATOM 2313 N N . SER A 1 298 ? -2.147 -16.253 -8.830 1.00 93.75 298 SER A N 1
ATOM 2314 C CA . SER A 1 298 ? -1.502 -14.943 -8.956 1.00 93.75 298 SER A CA 1
ATOM 2315 C C . SER A 1 298 ? -0.273 -15.003 -9.869 1.00 93.75 298 SER A C 1
ATOM 2317 O O . SER A 1 298 ? 0.523 -15.935 -9.792 1.00 93.75 298 SER A O 1
ATOM 2319 N N . ASP A 1 299 ? -0.085 -13.982 -10.706 1.00 93.31 299 ASP A N 1
ATOM 2320 C CA . ASP A 1 299 ? 1.091 -13.836 -11.574 1.00 93.31 299 ASP A CA 1
ATOM 2321 C C . ASP A 1 299 ? 1.536 -12.368 -11.628 1.00 93.31 299 ASP A C 1
ATOM 2323 O O . ASP A 1 299 ? 0.795 -11.446 -11.274 1.00 93.31 299 ASP A O 1
ATOM 2327 N N . VAL A 1 300 ? 2.762 -12.151 -12.088 1.00 96.31 300 VAL A N 1
ATOM 2328 C CA . VAL A 1 300 ? 3.320 -10.823 -12.323 1.00 96.31 300 VAL A CA 1
ATOM 2329 C C . VAL A 1 300 ? 2.756 -10.184 -13.586 1.00 96.31 300 VAL A C 1
ATOM 2331 O O . VAL A 1 300 ? 2.652 -10.806 -14.648 1.00 96.31 300 VAL A O 1
ATOM 2334 N N . GLN A 1 301 ? 2.463 -8.890 -13.499 1.00 95.00 301 GLN A N 1
ATOM 2335 C CA . GLN A 1 301 ? 2.108 -8.053 -14.642 1.00 95.00 301 GLN A CA 1
ATOM 2336 C C . GLN A 1 301 ? 3.161 -6.969 -14.836 1.00 95.00 301 GLN A C 1
ATOM 2338 O O . GLN A 1 301 ? 3.659 -6.415 -13.864 1.00 95.00 301 GLN A O 1
ATOM 2343 N N . LEU A 1 302 ? 3.530 -6.683 -16.085 1.00 95.50 302 LEU A N 1
ATOM 2344 C CA . LEU A 1 302 ? 4.421 -5.563 -16.379 1.00 95.50 302 LEU A CA 1
ATOM 2345 C C . LEU A 1 302 ? 3.638 -4.261 -16.207 1.00 95.50 302 LEU A C 1
ATOM 2347 O O . LEU A 1 302 ? 2.651 -4.058 -16.913 1.00 95.50 302 LEU A O 1
ATOM 2351 N N . ASP A 1 303 ? 4.102 -3.399 -15.311 1.00 94.50 303 ASP A N 1
ATOM 2352 C CA . ASP A 1 303 ? 3.472 -2.110 -15.029 1.00 94.50 303 ASP A CA 1
ATOM 2353 C C . ASP A 1 303 ? 4.236 -0.952 -15.683 1.00 94.50 303 ASP A C 1
ATOM 2355 O O . ASP A 1 303 ? 3.645 -0.133 -16.391 1.00 94.50 303 ASP A O 1
ATOM 2359 N N . ALA A 1 304 ? 5.567 -0.940 -15.542 1.00 94.94 304 ALA A N 1
ATOM 2360 C CA . ALA A 1 304 ? 6.407 0.086 -16.148 1.00 94.94 304 ALA A CA 1
ATOM 2361 C C . ALA A 1 304 ? 7.711 -0.459 -16.742 1.00 94.94 304 ALA A C 1
ATOM 2363 O O . ALA A 1 304 ? 8.241 -1.492 -16.329 1.00 94.94 304 ALA A O 1
ATOM 2364 N N . VAL A 1 305 ? 8.248 0.268 -17.722 1.00 95.31 305 VAL A N 1
ATOM 2365 C CA . VAL A 1 305 ? 9.517 -0.041 -18.385 1.00 95.31 305 VAL A CA 1
ATOM 2366 C C . VAL A 1 305 ? 10.352 1.216 -18.600 1.00 95.31 305 VAL A C 1
ATOM 2368 O O . VAL A 1 305 ? 9.855 2.267 -19.004 1.00 95.31 305 VAL A O 1
ATOM 2371 N N . ARG A 1 306 ? 11.658 1.120 -18.381 1.00 94.94 306 ARG A N 1
ATOM 2372 C CA . ARG A 1 306 ? 12.587 2.223 -18.598 1.00 94.94 306 ARG A CA 1
ATOM 2373 C C . ARG A 1 306 ? 13.827 1.737 -19.331 1.00 94.94 306 ARG A C 1
ATOM 2375 O O . ARG A 1 306 ? 14.466 0.770 -18.933 1.00 94.94 306 ARG A O 1
ATOM 2382 N N . VAL A 1 307 ? 14.163 2.421 -20.423 1.00 95.56 307 VAL A N 1
ATOM 2383 C CA . VAL A 1 307 ? 15.379 2.150 -21.201 1.00 95.56 307 VAL A CA 1
ATOM 2384 C C . VAL A 1 307 ? 16.419 3.204 -20.860 1.00 95.56 307 VAL A C 1
ATOM 2386 O O . VAL A 1 307 ? 16.199 4.399 -21.061 1.00 95.56 307 VAL A O 1
ATOM 2389 N N . LEU A 1 308 ? 17.565 2.769 -20.352 1.00 95.31 308 LEU A N 1
ATOM 2390 C CA . LEU A 1 308 ? 18.638 3.656 -19.916 1.00 95.31 308 LEU A CA 1
ATOM 2391 C C . LEU A 1 308 ? 19.866 3.432 -20.773 1.00 95.31 308 LEU A C 1
ATOM 2393 O O . LEU A 1 308 ? 20.198 2.299 -21.104 1.00 95.31 308 LEU A O 1
ATOM 2397 N N . VAL A 1 309 ? 20.542 4.512 -21.142 1.00 94.62 309 VAL A N 1
ATOM 2398 C CA . VAL A 1 309 ? 21.743 4.447 -21.977 1.00 94.62 309 VAL A CA 1
ATOM 2399 C C . VAL A 1 309 ? 22.878 5.140 -21.259 1.00 94.62 309 VAL A C 1
ATOM 2401 O O . VAL A 1 309 ? 22.739 6.269 -20.789 1.00 94.62 309 VAL A O 1
ATOM 2404 N N . ASN A 1 310 ? 24.014 4.464 -21.183 1.00 94.50 310 ASN A N 1
ATOM 2405 C CA . ASN A 1 310 ? 25.190 4.987 -20.531 1.00 94.50 310 ASN A CA 1
ATOM 2406 C C . ASN A 1 310 ? 25.797 6.122 -21.359 1.00 94.50 310 ASN A C 1
ATOM 2408 O O . ASN A 1 310 ? 26.266 5.928 -22.488 1.00 94.50 310 ASN A O 1
ATOM 2412 N N . ASN A 1 311 ? 25.795 7.312 -20.776 1.00 91.56 311 ASN A N 1
ATOM 2413 C CA . ASN A 1 311 ? 26.459 8.495 -21.289 1.00 91.56 311 ASN A CA 1
ATOM 2414 C C . ASN A 1 311 ? 27.161 9.173 -20.104 1.00 91.56 311 ASN A C 1
ATOM 2416 O O . ASN A 1 311 ? 26.598 10.120 -19.541 1.00 91.56 311 ASN A O 1
ATOM 2420 N N . PRO A 1 312 ? 28.319 8.624 -19.688 1.00 78.38 312 PRO A N 1
ATOM 2421 C CA . PRO A 1 312 ? 29.046 9.085 -18.517 1.00 78.38 312 PRO A CA 1
ATOM 2422 C C . PRO A 1 312 ? 29.544 10.521 -18.681 1.00 78.38 312 PRO A C 1
ATOM 2424 O O . PRO A 1 312 ? 29.937 10.900 -19.811 1.00 78.38 312 PRO A O 1
#

Secondary structure (DSSP, 8-state):
-HHHHTT-TT-HHHHHHHHHHHHHHHHHHHHHHHHT--HHHHHHHH-TTTSHHHHHHHHHHHT-SHHHHHHHHHHHHTTEEEEEEETTEEEEEE-TT--S--TT--TT-EEEES-HHHHHH-TTSEE--TT-HHHHHHHHHHHHSSTTSEEEEEE--TTS-TT-EEEEEEEEEE----GGG-GGGT---EEEEEEEETTS-B-----SS-EE--HHHHHHHHHHHHHHHHHHHHHHHHHHHHHHHHHHHHHHHHHHHHHHHHHHHHHHHHTT-TTS-HHHHHHHHHHHHHHHHHHHT-EEEEEEEEEEEE--

Sequence (312 aa):
TLVMNCLTPFDTELQQELIEQSQQLNAELKAKLDAGRDKLLELNAAGVGRVDTLLEQIVAQDSASELPKFAGRLFDAIGIVQEEKGQDCFILRPSESMIGHLPGLDPEGMTVTYRRRTATTLENVHFLTWDHPLIHHAMEMVMTDIYGKSSVGFVTDTSQPKGAYYLETLFVLSAKAPAALQLERFLPPTPICLCLDAKSQPSDLDTTAHRPLGRKVATQLVQALTPQLQQHLQHARELAHKQANHVLGEAMNAMQTTLGGEVQRLKDLQQQNPAIRDSEIEFIEIQMAALTKVLQESDVQLDAVRVLVNNP

Foldseek 3Di:
DLVVLVVCVVDPVSVVVNVVVVVVVVVVVVVVVVVPDPVVVCVVVVCPPNCPVVVVVVVVQLPDPVCVVVVCVLCVVQQWDWADPDPQKTWTEHDPSGNDDQPPADNVTAIEHSHPVSCVVDVRYHHDDCPDSSNVSSVCSVQVDPPQFEAEFADADPVDDFFKKKKKFWKWWDFDDDVLLVLCVLHNGHIDIFIATLVLDTDPDDPVPTHHDDPVVRVVSCVVCVVSNVVSVVSVQVVSQVVLVVSLVRSLVVLCCVLVVVLVVLVVVCVVDVVRDPVVSVSSVVSNVRSNVRSVPIGIDTRHMYMYGHDD

Radius of gyration: 30.83 Å; chains: 1; bounding box: 71×57×92 Å